Protein AF-A0A7I8VZC9-F1 (afdb_monomer_lite)

Sequence (208 aa):
MSDKAELSRAGTMVATAKEGKAFLEKNLTEWKKPYLMDDKKVGKKAKMAKQGTMKATAKEGNALLDSAGRPDEDAHTRGQQKKIEDIKGEKKGTKKKGAPKKMSSMAKTAAEAKALVGKDLDLSGGRQLRKRPPAPEKAEAPPKKAKAKAPAKKAELKKEGTMQKTAKEGKEFLKRGRKPKAGKNKGKAAAKKNEKEKDDEEEKDETS

Secondary structure (DSSP, 8-state):
--------TTHHHHHHHHHHHHHHHHHHHHHTSSSSS--S---------TTSHHHHHHHHHHHHHHHH-PPPTT-SSHHHHHHHHHHHHHHHH-S---S-----HHHHHHHHHHHHH-TT--TTGGG----PPPPP----PPP------------------HHHHHHHHHHHHHHHHT------------------------------

Foldseek 3Di:
DDDDDDPPPPPPVVVVVVVVVVVCVVVVVVVPPDPPPDPPPPPPPPPPPPVPDVVVVVVVVVVVCVVVPPQDPPDPDPVVSVVVVVVVVVVVPDDCPDDPPPQPPVNVVVVVVCVVPDPPPPPPVVPPPPPPPPDDDDDDDDDDDDDDDDPPPPPPPPPPPPVNVVVVVVVVVVVVVPPPPPDDDPDDDDDDDDDDDDDDDDDDDDDD

Radius of gyration: 45.41 Å; chains: 1; bounding box: 130×96×103 Å

pLDDT: mean 70.58, std 15.09, range [45.41, 96.19]

Organism: NCBI:txid2664684

Structure (mmCIF, N/CA/C/O backbone):
data_AF-A0A7I8VZC9-F1
#
_entry.id   AF-A0A7I8VZC9-F1
#
loop_
_atom_site.group_PDB
_atom_site.id
_atom_site.type_symbol
_atom_site.label_atom_id
_atom_site.label_alt_id
_atom_site.label_comp_id
_atom_site.label_asym_id
_atom_site.label_entity_id
_atom_site.label_seq_id
_atom_site.pdbx_PDB_ins_code
_atom_site.Cartn_x
_atom_site.Cartn_y
_atom_site.Cartn_z
_atom_site.occupancy
_atom_site.B_iso_or_equiv
_atom_site.auth_seq_id
_atom_site.auth_comp_id
_atom_site.auth_asym_id
_atom_site.auth_atom_id
_atom_site.pdbx_PDB_model_num
ATOM 1 N N . MET A 1 1 ? 66.058 49.708 -13.647 1.00 47.91 1 MET A N 1
ATOM 2 C CA . MET A 1 1 ? 66.621 48.378 -13.960 1.00 47.91 1 MET A CA 1
ATOM 3 C C . MET A 1 1 ? 65.726 47.324 -13.322 1.00 47.91 1 MET A C 1
ATOM 5 O O . MET A 1 1 ? 65.963 46.925 -12.187 1.00 47.91 1 MET A O 1
ATOM 9 N N . SER A 1 2 ? 64.635 46.956 -13.995 1.00 48.34 2 SER A N 1
ATOM 10 C CA . SER A 1 2 ? 63.773 45.836 -13.588 1.00 48.34 2 SER A CA 1
ATOM 11 C C . SER A 1 2 ? 63.049 45.314 -14.828 1.00 48.34 2 SER A C 1
ATOM 13 O O . SER A 1 2 ? 61.893 45.656 -15.069 1.00 48.34 2 SER A O 1
ATOM 15 N N . ASP A 1 3 ? 63.753 44.530 -15.642 1.00 59.00 3 ASP A N 1
ATOM 16 C CA . ASP A 1 3 ? 63.156 43.861 -16.795 1.00 59.00 3 ASP A CA 1
ATOM 17 C C . ASP A 1 3 ? 62.264 42.724 -16.297 1.00 59.00 3 ASP A C 1
ATOM 19 O O . ASP A 1 3 ? 62.711 41.724 -15.732 1.00 59.00 3 ASP A O 1
ATOM 23 N N . LYS A 1 4 ? 60.958 42.930 -16.443 1.00 60.12 4 LYS A N 1
ATOM 24 C CA . LYS A 1 4 ? 59.922 41.980 -16.057 1.00 60.12 4 LYS A CA 1
ATOM 25 C C . LYS A 1 4 ? 59.799 40.960 -17.187 1.00 60.12 4 LYS A C 1
ATOM 27 O O . LYS A 1 4 ? 59.262 41.273 -18.243 1.00 60.12 4 LYS A O 1
ATOM 32 N N . ALA A 1 5 ? 60.325 39.755 -16.976 1.00 67.31 5 ALA A N 1
ATOM 33 C CA . ALA A 1 5 ? 60.214 38.663 -17.935 1.00 67.31 5 ALA A CA 1
ATOM 34 C C . ALA A 1 5 ? 58.737 38.269 -18.125 1.00 67.31 5 ALA A C 1
ATOM 36 O O . ALA A 1 5 ? 58.111 37.684 -17.237 1.00 67.31 5 ALA A O 1
ATOM 37 N N . GLU A 1 6 ? 58.174 38.602 -19.286 1.00 62.22 6 GLU A N 1
ATOM 38 C CA . GLU A 1 6 ? 56.878 38.102 -19.732 1.00 62.22 6 GLU A CA 1
ATOM 39 C C . GLU A 1 6 ? 56.991 36.600 -20.019 1.00 62.22 6 GLU A C 1
ATOM 41 O O . GLU A 1 6 ? 57.451 36.163 -21.073 1.00 62.22 6 GLU A O 1
ATOM 46 N N . LEU A 1 7 ? 56.572 35.784 -19.052 1.00 59.84 7 LEU A N 1
ATOM 47 C CA . LEU A 1 7 ? 56.407 34.348 -19.238 1.00 59.84 7 LEU A CA 1
ATOM 48 C C . LEU A 1 7 ? 55.227 34.120 -20.200 1.00 59.84 7 LEU A C 1
ATOM 50 O O . LEU A 1 7 ? 54.059 34.165 -19.804 1.00 59.84 7 LEU A O 1
ATOM 54 N N . SER A 1 8 ? 55.526 33.899 -21.479 1.00 61.25 8 SER A N 1
ATOM 55 C CA . SER A 1 8 ? 54.543 33.640 -22.532 1.00 61.25 8 SER A CA 1
ATOM 56 C C . SER A 1 8 ? 53.839 32.295 -22.303 1.00 61.25 8 SER A C 1
ATOM 58 O O . SER A 1 8 ? 54.194 31.236 -22.815 1.00 61.25 8 SER A O 1
ATOM 60 N N . ARG A 1 9 ? 52.748 32.346 -21.535 1.00 56.66 9 ARG A N 1
ATOM 61 C CA . ARG A 1 9 ? 51.849 31.223 -21.207 1.00 56.66 9 ARG A CA 1
ATOM 62 C C . ARG A 1 9 ? 51.087 30.653 -22.420 1.00 56.66 9 ARG A C 1
ATOM 64 O O . ARG A 1 9 ? 50.245 29.777 -22.256 1.00 56.66 9 ARG A O 1
ATOM 71 N N . ALA A 1 10 ? 51.370 31.148 -23.626 1.00 57.69 10 ALA A N 1
ATOM 72 C CA . ALA A 1 10 ? 50.761 30.725 -24.885 1.00 57.69 10 ALA A CA 1
ATOM 73 C C . ALA A 1 10 ? 51.389 29.445 -25.476 1.00 57.69 10 ALA A C 1
ATOM 75 O O . ALA A 1 10 ? 50.775 28.804 -26.325 1.00 57.69 10 ALA A O 1
ATOM 76 N N . GLY A 1 11 ? 52.585 29.035 -25.030 1.00 61.09 11 GLY A N 1
ATOM 77 C CA . GLY A 1 11 ? 53.287 27.879 -25.608 1.00 61.09 11 GLY A CA 1
ATOM 78 C C . GLY A 1 11 ? 52.724 26.510 -25.203 1.00 61.09 11 GLY A C 1
ATOM 79 O O . GLY A 1 11 ? 52.652 25.597 -26.025 1.00 61.09 11 GLY A O 1
ATOM 80 N N . THR A 1 12 ? 52.279 26.349 -23.955 1.00 59.38 12 THR A N 1
ATOM 81 C CA . THR A 1 12 ? 51.934 25.022 -23.409 1.00 59.38 12 THR A CA 1
ATOM 82 C C . THR A 1 12 ? 50.610 24.474 -23.937 1.00 59.38 12 THR A C 1
ATOM 84 O O . THR A 1 12 ? 50.487 23.271 -24.145 1.00 59.38 12 THR A O 1
ATOM 87 N N . MET A 1 13 ? 49.637 25.341 -24.225 1.00 70.25 13 MET A N 1
ATOM 88 C CA . MET A 1 13 ? 48.329 24.921 -24.747 1.00 70.25 13 MET A CA 1
ATOM 89 C C . MET A 1 13 ? 48.400 24.497 -26.225 1.00 70.25 13 MET A C 1
ATOM 91 O O . MET A 1 13 ? 47.668 23.615 -26.667 1.00 70.25 13 MET A O 1
ATOM 95 N N . VAL A 1 14 ? 49.318 25.093 -26.992 1.00 70.81 14 VAL A N 1
ATOM 96 C CA . VAL A 1 14 ? 49.549 24.728 -28.398 1.00 70.81 14 VAL A CA 1
ATOM 97 C C . VAL A 1 14 ? 50.298 23.395 -28.502 1.00 70.81 14 VAL A C 1
ATOM 99 O O . VAL A 1 14 ? 50.027 22.615 -29.416 1.00 70.81 14 VAL A O 1
ATOM 102 N N . ALA A 1 15 ? 51.198 23.104 -27.556 1.00 70.88 15 ALA A N 1
ATOM 103 C CA . ALA A 1 15 ? 51.900 21.823 -27.486 1.00 70.88 15 ALA A CA 1
ATOM 104 C C . ALA A 1 15 ? 50.940 20.659 -27.179 1.00 70.88 15 ALA A C 1
ATOM 106 O O . ALA A 1 15 ? 50.903 19.683 -27.928 1.00 70.88 15 ALA A O 1
ATOM 107 N N . THR A 1 16 ? 50.073 20.802 -26.170 1.00 74.19 16 THR A N 1
ATOM 108 C CA . THR A 1 16 ? 49.102 19.753 -25.802 1.00 74.19 16 THR A CA 1
ATOM 109 C C . THR A 1 16 ? 48.043 19.517 -26.879 1.00 74.19 16 THR A C 1
ATOM 111 O O . THR A 1 16 ? 47.640 18.377 -27.115 1.00 74.19 16 THR A O 1
ATOM 114 N N . ALA A 1 17 ? 47.626 20.562 -27.600 1.00 80.00 17 ALA A N 1
ATOM 115 C CA . ALA A 1 17 ? 46.692 20.418 -28.716 1.00 80.00 17 ALA A CA 1
ATOM 116 C C . ALA A 1 17 ? 47.294 19.631 -29.897 1.00 80.00 17 ALA A C 1
ATOM 118 O O . ALA A 1 17 ? 46.597 18.831 -30.527 1.00 80.00 17 ALA A O 1
ATOM 119 N N . LYS A 1 18 ? 48.586 19.828 -30.196 1.00 77.81 18 LYS A N 1
ATOM 120 C CA . LYS A 1 18 ? 49.277 19.088 -31.265 1.00 77.81 18 LYS A CA 1
ATOM 121 C C . LYS A 1 18 ? 49.482 17.618 -30.898 1.00 77.81 18 LYS A C 1
ATOM 123 O O . LYS A 1 18 ? 49.214 16.750 -31.728 1.00 77.81 18 LYS A O 1
ATOM 128 N N . GLU A 1 19 ? 49.875 17.335 -29.659 1.00 77.44 19 GLU A N 1
ATOM 129 C CA . GLU A 1 19 ? 50.039 15.960 -29.169 1.00 77.44 19 GLU A CA 1
ATOM 130 C C . GLU A 1 19 ? 48.706 15.199 -29.118 1.00 77.44 19 GLU A C 1
ATOM 132 O O . GLU A 1 19 ? 48.628 14.053 -29.566 1.00 77.44 19 GLU A O 1
ATOM 137 N N . GLY A 1 20 ? 47.623 15.851 -28.678 1.00 82.88 20 GLY A N 1
ATOM 138 C CA . GLY A 1 20 ? 46.289 15.246 -28.653 1.00 82.88 20 GLY A CA 1
ATOM 139 C C . GLY A 1 20 ? 45.771 14.864 -30.044 1.00 82.88 20 GLY A C 1
ATOM 140 O O . GLY A 1 20 ? 45.156 13.809 -30.211 1.00 82.88 20 GLY A O 1
ATOM 141 N N . LYS A 1 21 ? 46.062 15.678 -31.068 1.00 81.50 21 LYS A N 1
ATOM 142 C CA . LYS A 1 21 ? 45.641 15.400 -32.450 1.00 81.50 21 LYS A CA 1
ATOM 143 C C . LYS A 1 21 ? 46.388 14.202 -33.047 1.00 81.50 21 LYS A C 1
ATOM 145 O O . LYS A 1 21 ? 45.755 13.326 -33.632 1.00 81.50 21 LYS A O 1
ATOM 150 N N . ALA A 1 22 ? 47.699 14.112 -32.812 1.00 81.94 22 ALA A N 1
ATOM 151 C CA . ALA A 1 22 ? 48.508 12.967 -33.232 1.00 81.94 22 ALA A CA 1
ATOM 152 C C . ALA A 1 22 ? 48.088 11.664 -32.525 1.00 81.94 22 ALA A C 1
ATOM 154 O O . ALA A 1 22 ? 48.030 10.605 -33.151 1.00 81.94 22 ALA A O 1
ATOM 155 N N . PHE A 1 23 ? 47.734 11.735 -31.236 1.00 83.31 23 PHE A N 1
ATOM 156 C CA . PHE A 1 23 ? 47.218 10.586 -30.491 1.00 83.31 23 PHE A CA 1
ATOM 157 C C . PHE A 1 23 ? 45.884 10.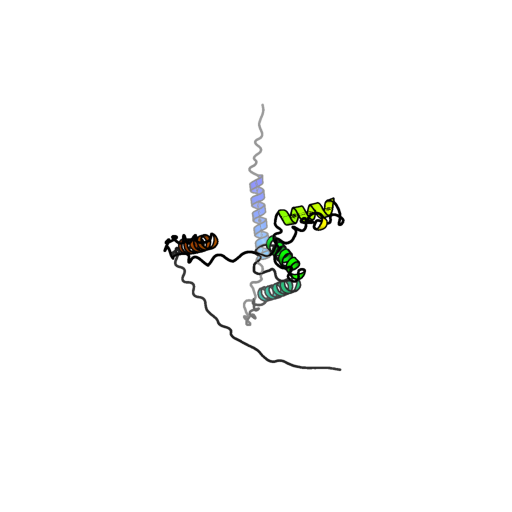083 -31.061 1.00 83.31 23 PHE A C 1
ATOM 159 O O . PHE A 1 23 ? 45.709 8.879 -31.250 1.00 83.31 23 PHE A O 1
ATOM 166 N N . LEU A 1 24 ? 44.952 10.984 -31.384 1.00 82.38 24 LEU A N 1
ATOM 167 C CA . LEU A 1 24 ? 43.666 10.606 -31.974 1.00 82.38 24 LEU A CA 1
ATOM 168 C C . LEU A 1 24 ? 43.822 10.005 -33.375 1.00 82.38 24 LEU A C 1
ATOM 170 O O . LEU A 1 24 ? 43.185 8.997 -33.658 1.00 82.38 24 LEU A O 1
ATOM 174 N N . GLU A 1 25 ? 44.684 10.559 -34.232 1.00 81.56 25 GLU A N 1
ATOM 175 C CA . GLU A 1 25 ? 44.935 10.009 -35.574 1.00 81.56 25 GLU A CA 1
ATOM 176 C C . GLU A 1 25 ? 45.583 8.617 -35.520 1.00 81.56 25 GLU A C 1
ATOM 178 O O . GLU A 1 25 ? 45.156 7.711 -36.241 1.00 81.56 25 GLU A O 1
ATOM 183 N N . LYS A 1 26 ? 46.540 8.402 -34.607 1.00 80.38 26 LYS A N 1
ATOM 184 C CA . LYS A 1 26 ? 47.174 7.092 -34.411 1.00 80.38 26 LYS A CA 1
ATOM 185 C C . LYS A 1 26 ? 46.153 6.034 -33.969 1.00 80.38 26 LYS A C 1
ATOM 187 O O . LYS A 1 26 ? 46.069 4.974 -34.585 1.00 80.38 26 LYS A O 1
ATOM 192 N N . ASN A 1 27 ? 45.300 6.358 -32.996 1.00 74.81 27 ASN A N 1
ATOM 193 C CA . ASN A 1 27 ? 44.292 5.426 -32.475 1.00 74.81 27 ASN A CA 1
ATOM 194 C C . ASN A 1 27 ? 43.084 5.231 -33.412 1.00 74.81 27 ASN A C 1
ATOM 196 O O . ASN A 1 27 ? 42.516 4.138 -33.462 1.00 74.81 27 ASN A O 1
ATOM 200 N N . LEU A 1 28 ? 42.700 6.239 -34.210 1.00 70.25 28 LEU A N 1
ATOM 201 C CA . LEU A 1 28 ? 41.607 6.092 -35.181 1.00 70.25 28 LEU A CA 1
ATOM 202 C C . LEU A 1 28 ? 41.917 5.026 -36.237 1.00 70.25 28 LEU A C 1
ATOM 204 O O . LEU A 1 28 ? 41.002 4.359 -36.722 1.00 70.25 28 LEU A O 1
ATOM 208 N N . THR A 1 29 ? 43.189 4.877 -36.615 1.00 62.16 29 THR A N 1
ATOM 209 C CA . THR A 1 29 ? 43.596 3.898 -37.634 1.00 62.16 29 THR A CA 1
ATOM 210 C C . THR A 1 29 ? 43.664 2.466 -37.109 1.00 62.16 29 THR A C 1
ATOM 212 O O . THR A 1 29 ? 43.501 1.535 -37.897 1.00 62.16 29 THR A O 1
ATOM 215 N N . GLU A 1 30 ? 43.826 2.273 -35.798 1.00 62.62 30 GLU A N 1
ATOM 216 C CA . GLU A 1 30 ? 43.762 0.950 -35.166 1.00 62.62 30 GLU A CA 1
ATOM 217 C C . GLU A 1 30 ? 42.314 0.493 -34.959 1.00 62.62 30 GLU A C 1
ATOM 219 O O . GLU A 1 30 ? 42.001 -0.671 -35.189 1.00 62.62 30 GLU A O 1
ATOM 224 N N . TRP A 1 31 ? 41.392 1.411 -34.654 1.00 59.81 31 TRP A N 1
ATOM 225 C CA . TRP A 1 31 ? 39.971 1.074 -34.480 1.00 59.81 31 TRP A CA 1
ATOM 226 C C . TRP A 1 31 ? 39.205 0.897 -35.802 1.00 59.81 31 TRP A C 1
ATOM 228 O O . TRP A 1 31 ? 38.104 0.349 -35.811 1.00 59.81 31 TRP A O 1
ATOM 238 N N . LYS A 1 32 ? 39.769 1.346 -36.933 1.00 58.12 32 LYS A N 1
ATOM 239 C CA . LYS A 1 32 ? 39.161 1.217 -38.273 1.00 58.12 32 LYS A CA 1
ATOM 240 C C . LYS A 1 32 ? 39.653 0.024 -39.102 1.00 58.12 32 LYS A C 1
ATOM 242 O O . LYS A 1 32 ? 39.244 -0.108 -40.255 1.00 58.12 32 LYS A O 1
ATOM 247 N N . LYS A 1 33 ? 40.476 -0.868 -38.550 1.00 58.84 33 LYS A N 1
ATOM 248 C CA . LYS A 1 33 ? 40.891 -2.119 -39.213 1.00 58.84 33 LYS A CA 1
ATOM 249 C C . LYS A 1 33 ? 40.135 -3.310 -38.598 1.00 58.84 33 LYS A C 1
ATOM 251 O O . LYS A 1 33 ? 39.987 -3.369 -37.387 1.00 58.84 33 LYS A O 1
ATOM 256 N N . PRO A 1 34 ? 39.703 -4.308 -39.379 1.00 56.78 34 PRO A N 1
ATOM 257 C CA . PRO A 1 34 ? 38.536 -4.321 -40.245 1.00 56.78 34 PRO A CA 1
ATOM 258 C C . PRO A 1 34 ? 37.518 -5.361 -39.739 1.00 56.78 34 PRO A C 1
ATOM 260 O O . PRO A 1 34 ? 37.687 -6.553 -39.957 1.00 56.78 34 PRO A O 1
ATOM 263 N N . TYR A 1 35 ? 36.395 -4.929 -39.166 1.00 56.09 35 TYR A N 1
ATOM 264 C CA . TYR A 1 35 ? 35.182 -5.772 -39.135 1.00 56.09 35 TYR A CA 1
ATOM 265 C C . TYR A 1 35 ? 34.329 -5.581 -40.405 1.00 56.09 35 TYR A C 1
ATOM 267 O O . TYR A 1 35 ? 33.128 -5.840 -40.412 1.00 56.09 35 TYR A O 1
ATOM 275 N N . LEU A 1 36 ? 34.952 -5.073 -41.475 1.00 58.41 36 LEU A N 1
ATOM 276 C CA . LEU A 1 36 ? 34.299 -4.617 -42.701 1.00 58.41 36 LEU A CA 1
ATOM 277 C C . LEU A 1 36 ? 35.013 -5.115 -43.967 1.00 58.41 36 LEU A C 1
ATOM 279 O O . LEU A 1 36 ? 35.120 -4.378 -44.939 1.00 58.41 36 LEU A O 1
ATOM 283 N N . MET A 1 37 ? 35.545 -6.338 -43.952 1.00 56.38 37 MET A N 1
ATOM 284 C CA . MET A 1 37 ? 36.014 -7.023 -45.163 1.00 56.38 37 MET A CA 1
ATOM 285 C C . MET A 1 37 ? 35.686 -8.514 -45.069 1.00 56.38 37 MET A C 1
ATOM 287 O O . MET A 1 37 ? 36.587 -9.319 -44.924 1.00 56.38 37 MET A O 1
ATOM 291 N N . ASP A 1 38 ? 34.393 -8.853 -45.110 1.00 55.12 38 ASP A N 1
ATOM 292 C CA . ASP A 1 38 ? 33.886 -10.185 -45.493 1.00 55.12 38 ASP A CA 1
ATOM 293 C C . ASP A 1 38 ? 32.397 -10.097 -45.907 1.00 55.12 38 ASP A C 1
ATOM 295 O O . ASP A 1 38 ? 31.530 -10.852 -45.469 1.00 55.12 38 ASP A O 1
ATOM 299 N N . ASP A 1 39 ? 32.066 -9.147 -46.791 1.00 57.53 39 ASP A N 1
ATOM 300 C CA . ASP A 1 39 ? 30.720 -8.990 -47.376 1.00 57.53 39 ASP A CA 1
ATOM 301 C C . ASP A 1 39 ? 30.564 -9.725 -48.726 1.00 57.53 39 ASP A C 1
ATOM 303 O O . ASP A 1 39 ? 29.843 -9.288 -49.623 1.00 57.53 39 ASP A O 1
ATOM 307 N N . LYS A 1 40 ? 31.214 -10.886 -48.894 1.00 55.34 40 LYS A N 1
ATOM 308 C CA . LYS A 1 40 ? 31.015 -11.766 -50.066 1.00 55.34 40 LYS A CA 1
ATOM 309 C C . LYS A 1 40 ? 30.701 -13.216 -49.695 1.00 55.34 40 LYS A C 1
ATOM 311 O O . LYS A 1 40 ? 31.173 -14.158 -50.317 1.00 55.34 40 LYS A O 1
ATOM 316 N N . LYS A 1 41 ? 29.823 -13.401 -48.712 1.00 58.56 41 LYS A N 1
ATOM 317 C CA . LYS A 1 41 ? 28.914 -14.557 -48.642 1.00 58.56 41 LYS A CA 1
ATOM 318 C C . LYS A 1 41 ? 27.772 -14.197 -47.702 1.00 58.56 41 LYS A C 1
ATOM 320 O O . LYS A 1 41 ? 27.814 -14.456 -46.504 1.00 58.56 41 LYS A O 1
ATOM 325 N N . VAL A 1 42 ? 26.729 -13.578 -48.250 1.00 57.09 42 VAL A N 1
ATOM 326 C CA . VAL A 1 42 ? 25.468 -13.342 -47.534 1.00 57.09 42 VAL A CA 1
ATOM 327 C C . VAL A 1 42 ? 24.712 -14.673 -47.438 1.00 57.09 42 VAL A C 1
ATOM 329 O O . VAL A 1 42 ? 23.627 -14.849 -47.984 1.00 57.09 42 VAL A O 1
ATOM 332 N N . GLY A 1 43 ? 25.300 -15.650 -46.740 1.00 61.97 43 GLY A N 1
ATOM 333 C CA . GLY A 1 43 ? 24.503 -16.678 -46.090 1.00 61.97 43 GLY A CA 1
ATOM 334 C C . GLY A 1 43 ? 23.537 -15.933 -45.182 1.00 61.97 43 GLY A C 1
ATOM 335 O O . GLY A 1 43 ? 23.963 -15.027 -44.467 1.00 61.97 43 GLY A O 1
ATOM 336 N N . LYS A 1 44 ? 22.237 -16.226 -45.295 1.00 64.44 44 LYS A N 1
ATOM 337 C CA . LYS A 1 44 ? 21.167 -15.621 -44.491 1.00 64.44 44 LYS A CA 1
ATOM 338 C C . LYS A 1 44 ? 21.634 -15.569 -43.034 1.00 64.44 44 LYS A C 1
ATOM 340 O O . LYS A 1 44 ? 21.567 -16.582 -42.345 1.00 64.44 44 LYS A O 1
ATOM 345 N N . LYS A 1 45 ? 22.154 -14.416 -42.585 1.00 63.75 45 LYS A N 1
ATOM 346 C CA . LYS A 1 45 ? 22.586 -14.225 -41.199 1.00 63.75 45 LYS A CA 1
ATOM 347 C C . LYS A 1 45 ? 21.345 -14.540 -40.385 1.00 63.75 45 LYS A C 1
ATOM 349 O O . LYS A 1 45 ? 20.329 -13.860 -40.560 1.00 63.75 45 LYS A O 1
ATOM 354 N N . ALA A 1 46 ? 21.390 -15.626 -39.611 1.00 65.88 46 ALA A N 1
ATOM 355 C CA . ALA A 1 46 ? 20.295 -15.999 -38.738 1.00 65.88 46 ALA A CA 1
ATOM 356 C C . ALA A 1 46 ? 19.955 -14.732 -37.960 1.00 65.88 46 ALA A C 1
ATOM 358 O O . ALA A 1 46 ? 20.815 -14.183 -37.267 1.00 65.88 46 ALA A O 1
ATOM 359 N N . LYS A 1 47 ? 18.753 -14.187 -38.178 1.00 65.06 47 LYS A N 1
ATOM 360 C CA . LYS A 1 47 ? 18.261 -13.061 -37.393 1.00 65.06 47 LYS A CA 1
ATOM 361 C C . LYS A 1 47 ? 18.217 -13.600 -35.974 1.00 65.06 47 LYS A C 1
ATOM 363 O O . LYS A 1 47 ? 17.239 -14.252 -35.625 1.00 65.06 47 LYS A O 1
ATOM 368 N N . MET A 1 48 ? 19.288 -13.402 -35.198 1.00 57.84 48 MET A N 1
ATOM 369 C CA . MET A 1 48 ? 19.278 -13.709 -33.778 1.00 57.84 48 MET A CA 1
ATOM 370 C C . MET A 1 48 ? 18.074 -12.964 -33.247 1.00 57.84 48 MET A C 1
ATOM 372 O O . MET A 1 48 ? 18.010 -11.731 -33.322 1.00 57.84 48 MET A O 1
ATOM 376 N N . ALA A 1 49 ? 17.051 -13.723 -32.869 1.00 64.31 49 ALA A N 1
ATOM 377 C CA . ALA A 1 49 ? 15.802 -13.153 -32.451 1.00 64.31 49 ALA A CA 1
ATOM 378 C C . ALA A 1 49 ? 16.127 -12.350 -31.192 1.00 64.31 49 ALA A C 1
ATOM 380 O O . ALA A 1 49 ? 16.243 -12.902 -30.103 1.00 64.31 49 ALA A O 1
ATOM 381 N N . LYS A 1 50 ? 16.233 -11.021 -31.322 1.00 63.66 50 LYS A N 1
ATOM 382 C CA . LYS A 1 50 ? 16.335 -10.068 -30.197 1.00 63.66 50 LYS A CA 1
ATOM 383 C C . LYS A 1 50 ? 15.133 -10.157 -29.234 1.00 63.66 50 LYS A C 1
ATOM 385 O O . LYS A 1 50 ? 15.022 -9.388 -28.292 1.00 63.66 50 LYS A O 1
ATOM 390 N N . GLN A 1 51 ? 14.236 -11.109 -29.478 1.00 58.16 51 GLN A N 1
ATOM 391 C CA . GLN A 1 51 ? 13.107 -11.538 -28.669 1.00 58.16 51 GLN A CA 1
ATOM 392 C C . GLN A 1 51 ? 13.503 -12.153 -27.312 1.00 58.16 51 GLN A C 1
ATOM 394 O O . GLN A 1 51 ? 12.610 -12.390 -26.508 1.00 58.16 51 GLN A O 1
ATOM 399 N N . GLY A 1 52 ? 14.779 -12.430 -27.033 1.00 67.62 52 GLY A N 1
ATOM 400 C CA . GLY A 1 52 ? 15.156 -13.194 -25.838 1.00 67.62 52 GLY A CA 1
ATOM 401 C C . GLY A 1 52 ? 15.309 -12.380 -24.555 1.00 67.62 52 GLY A C 1
ATOM 402 O O . GLY A 1 52 ? 14.674 -12.692 -23.555 1.00 67.62 52 GLY A O 1
ATOM 403 N N . THR A 1 53 ? 16.145 -11.342 -24.564 1.00 80.69 53 THR A N 1
ATOM 404 C CA . THR A 1 53 ? 16.687 -10.786 -23.310 1.00 80.69 53 THR A CA 1
ATOM 405 C C . THR A 1 53 ? 15.642 -10.047 -22.486 1.00 80.69 53 THR A C 1
ATOM 407 O O . THR A 1 53 ? 15.456 -10.369 -21.323 1.00 80.69 53 THR A O 1
ATOM 410 N N . MET A 1 54 ? 14.869 -9.140 -23.085 1.00 89.88 54 MET A N 1
ATOM 411 C CA . MET A 1 54 ? 13.838 -8.399 -22.343 1.00 89.88 54 MET A CA 1
ATOM 412 C C . MET A 1 54 ? 12.703 -9.306 -21.844 1.00 89.88 54 MET A C 1
ATOM 414 O O . MET A 1 54 ? 12.185 -9.101 -20.750 1.00 89.88 54 MET A O 1
ATOM 418 N N . LYS A 1 55 ? 12.331 -10.333 -22.623 1.00 87.56 55 LYS A N 1
ATOM 419 C CA . LYS A 1 55 ? 11.329 -11.323 -22.200 1.00 87.56 55 LYS A CA 1
ATOM 420 C C . LYS A 1 55 ? 11.860 -12.215 -21.077 1.00 87.56 55 LYS A C 1
ATOM 422 O O . LYS A 1 55 ? 11.097 -12.523 -20.169 1.00 87.56 55 LYS A O 1
ATOM 427 N N . ALA A 1 56 ? 13.133 -12.607 -21.128 1.00 87.88 56 ALA A N 1
ATOM 428 C CA . ALA A 1 56 ? 13.788 -13.357 -20.059 1.00 87.88 56 ALA A CA 1
ATOM 429 C C . ALA A 1 56 ? 13.859 -12.525 -18.771 1.00 87.88 56 ALA A C 1
ATOM 431 O O . ALA A 1 56 ? 13.348 -12.968 -17.750 1.00 87.88 56 ALA A O 1
ATOM 432 N N . THR A 1 57 ? 14.327 -11.274 -18.843 1.00 93.69 57 THR A N 1
ATOM 433 C CA . THR A 1 57 ? 14.377 -10.367 -17.684 1.00 93.69 57 THR A CA 1
ATOM 434 C C . THR A 1 57 ? 12.989 -10.089 -17.102 1.00 93.69 57 THR A C 1
ATOM 436 O O . THR A 1 57 ? 12.831 -10.033 -15.888 1.00 93.69 57 THR A O 1
ATOM 439 N N . ALA A 1 58 ? 11.953 -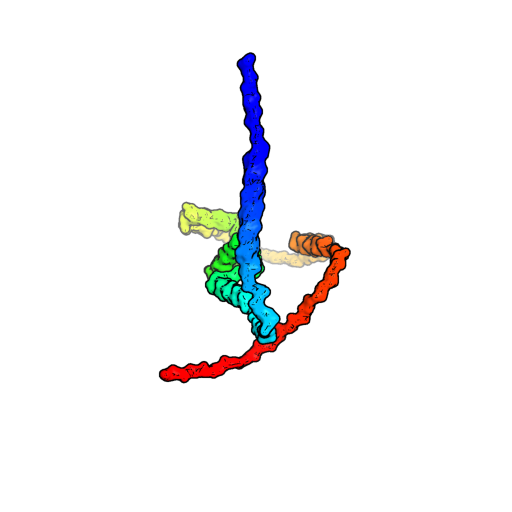9.954 -17.937 1.00 93.50 58 ALA A N 1
ATOM 440 C CA . ALA A 1 58 ? 10.583 -9.801 -17.449 1.00 93.50 58 ALA A CA 1
ATOM 441 C C . ALA A 1 58 ? 10.073 -11.066 -16.731 1.00 93.50 58 ALA A C 1
ATOM 443 O O . ALA A 1 58 ? 9.414 -10.959 -15.698 1.00 93.50 58 ALA A O 1
ATOM 444 N N . LYS A 1 59 ? 10.389 -12.262 -17.248 1.00 92.75 59 LYS A N 1
ATOM 445 C CA . LYS A 1 59 ? 10.047 -13.535 -16.591 1.00 92.75 59 LYS A CA 1
ATOM 446 C C . LYS A 1 59 ? 10.778 -13.697 -15.256 1.00 92.75 59 LYS A C 1
ATOM 448 O O . LYS A 1 59 ? 10.140 -14.040 -14.267 1.00 92.75 59 LYS A O 1
ATOM 453 N N . GLU A 1 60 ? 12.073 -13.400 -15.216 1.00 93.19 60 GLU A N 1
ATOM 454 C CA . GLU A 1 60 ? 12.886 -13.432 -13.993 1.00 93.19 60 GLU A CA 1
ATOM 455 C C . GLU A 1 60 ? 12.396 -12.409 -12.959 1.00 93.19 60 GLU A C 1
ATOM 457 O O . GLU A 1 60 ? 12.259 -12.733 -11.782 1.00 93.19 60 GLU A O 1
ATOM 462 N N . GLY A 1 61 ? 12.043 -11.198 -13.399 1.00 94.88 61 GLY A N 1
ATOM 463 C CA . GLY A 1 61 ? 11.466 -10.169 -12.535 1.00 94.88 61 GLY A CA 1
ATOM 464 C C . GLY A 1 61 ? 10.138 -10.598 -11.908 1.00 94.88 61 GLY A C 1
ATOM 465 O O . GLY A 1 61 ? 9.927 -10.385 -10.717 1.00 94.88 61 GLY A O 1
ATOM 466 N N . ASN A 1 62 ? 9.268 -11.264 -12.672 1.00 92.75 62 ASN A N 1
ATOM 467 C CA . ASN A 1 62 ? 8.021 -11.809 -12.133 1.00 92.75 62 ASN A CA 1
ATOM 468 C C . ASN A 1 62 ? 8.276 -12.933 -11.117 1.00 92.75 62 ASN A C 1
ATOM 470 O O . ASN A 1 62 ? 7.664 -12.919 -10.054 1.00 92.75 62 ASN A O 1
ATOM 474 N N . ALA A 1 63 ? 9.221 -13.843 -11.380 1.00 94.00 63 ALA A N 1
ATOM 475 C CA . ALA A 1 63 ? 9.582 -14.905 -10.435 1.00 94.00 63 ALA A CA 1
ATOM 476 C C . ALA A 1 63 ? 10.155 -14.352 -9.112 1.00 94.00 63 ALA A C 1
ATOM 478 O O . ALA A 1 63 ? 9.874 -14.869 -8.027 1.00 94.00 63 ALA A O 1
ATOM 479 N N . LEU A 1 64 ? 10.921 -13.259 -9.179 1.00 93.50 64 LEU A N 1
ATOM 480 C CA . LEU A 1 64 ? 11.406 -12.547 -7.994 1.00 93.50 64 LEU A CA 1
ATOM 481 C C . LEU A 1 64 ? 10.268 -11.884 -7.206 1.00 93.50 64 LEU A C 1
ATOM 483 O O . LEU A 1 64 ? 10.270 -11.928 -5.979 1.00 93.50 64 LEU A O 1
ATOM 487 N N . LEU A 1 65 ? 9.277 -11.301 -7.885 1.00 91.88 65 LEU A N 1
ATOM 488 C CA . LEU A 1 65 ? 8.109 -10.708 -7.223 1.00 91.88 65 LEU A CA 1
ATOM 489 C C . LEU A 1 65 ? 7.183 -11.768 -6.615 1.00 91.88 65 LEU A C 1
ATOM 491 O O . LEU A 1 65 ? 6.596 -11.529 -5.562 1.00 91.88 65 LEU A O 1
ATOM 495 N N . ASP A 1 66 ? 7.068 -12.936 -7.244 1.00 90.75 66 ASP A N 1
ATOM 496 C CA . ASP A 1 66 ? 6.265 -14.047 -6.729 1.00 90.75 66 ASP A 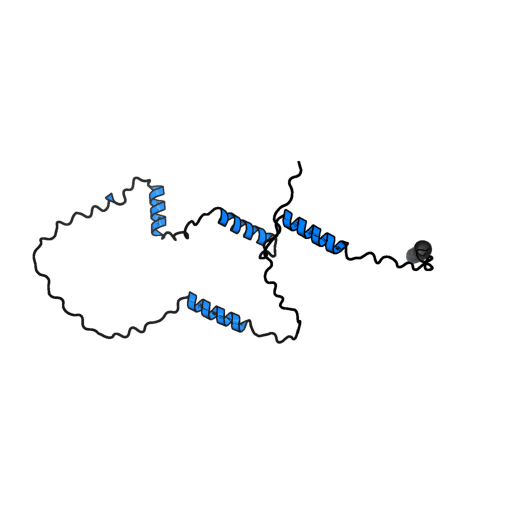CA 1
ATOM 497 C C . ASP A 1 66 ? 6.904 -14.677 -5.481 1.00 90.75 66 ASP A C 1
ATOM 499 O O . ASP A 1 66 ? 6.195 -14.989 -4.526 1.00 90.75 66 ASP A O 1
ATOM 503 N N . SER A 1 67 ? 8.238 -14.791 -5.439 1.00 91.81 67 SER A N 1
ATOM 504 C CA . SER A 1 67 ? 8.960 -15.311 -4.265 1.00 91.81 67 SER A CA 1
ATOM 505 C C . SER A 1 67 ? 9.036 -14.315 -3.102 1.00 91.81 67 SER A C 1
ATOM 507 O O . SER A 1 67 ? 8.87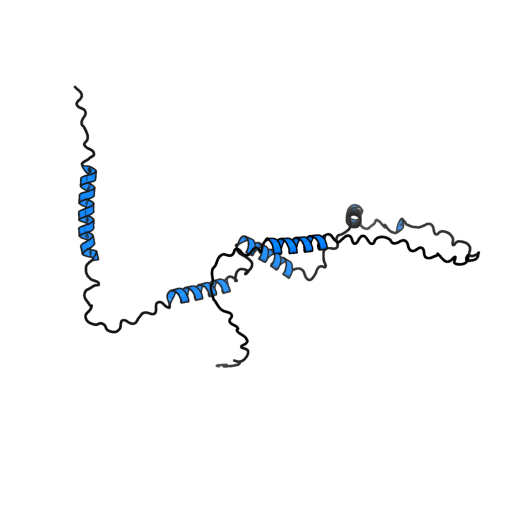5 -14.712 -1.950 1.00 91.81 67 SER A O 1
ATOM 509 N N . ALA A 1 68 ? 9.237 -13.022 -3.379 1.00 89.75 68 ALA A N 1
ATOM 510 C CA . ALA A 1 68 ? 9.273 -11.978 -2.350 1.00 89.75 68 ALA A CA 1
ATOM 511 C C . ALA A 1 68 ? 7.878 -11.556 -1.846 1.00 89.75 68 ALA A C 1
ATOM 513 O O . ALA A 1 68 ? 7.775 -10.867 -0.829 1.00 89.75 68 ALA A O 1
ATOM 514 N N . GLY A 1 69 ? 6.815 -11.962 -2.544 1.00 90.31 69 GLY A N 1
ATOM 515 C CA . GLY A 1 69 ? 5.459 -11.475 -2.332 1.00 90.31 69 GLY A CA 1
ATOM 516 C C . GLY A 1 69 ? 5.207 -10.190 -3.117 1.00 90.31 69 GLY A C 1
ATOM 517 O O . GLY A 1 69 ? 5.904 -9.183 -2.962 1.00 90.31 69 GLY A O 1
ATOM 518 N N . ARG A 1 70 ? 4.178 -10.214 -3.970 1.00 90.62 70 ARG A N 1
ATOM 519 C CA . ARG A 1 70 ? 3.795 -9.042 -4.758 1.00 90.62 70 ARG A CA 1
ATOM 520 C C . ARG A 1 70 ? 3.348 -7.908 -3.826 1.00 90.62 70 ARG A C 1
ATOM 522 O O . ARG A 1 70 ? 2.554 -8.165 -2.914 1.00 90.62 70 ARG A O 1
ATOM 529 N N . PRO A 1 71 ? 3.811 -6.665 -4.058 1.00 91.38 71 PRO A N 1
ATOM 530 C CA . PRO A 1 71 ? 3.245 -5.495 -3.403 1.00 91.38 71 PRO A CA 1
ATOM 531 C C . PRO A 1 71 ? 1.732 -5.441 -3.614 1.00 91.38 71 PRO A C 1
ATOM 533 O O . PRO A 1 71 ? 1.220 -5.926 -4.623 1.00 91.38 71 PRO A O 1
ATOM 536 N N . ASP A 1 72 ? 1.025 -4.840 -2.665 1.00 92.00 72 ASP A N 1
ATOM 537 C CA . ASP A 1 72 ? -0.402 -4.594 -2.805 1.00 92.00 72 ASP A CA 1
ATOM 538 C C . ASP A 1 72 ? -0.656 -3.660 -3.997 1.00 92.00 72 ASP A C 1
ATOM 540 O O . ASP A 1 72 ? 0.069 -2.680 -4.180 1.00 92.00 72 ASP A O 1
ATOM 544 N N . GLU A 1 73 ? -1.685 -3.945 -4.798 1.00 92.88 73 GLU A N 1
ATOM 545 C CA . GLU A 1 73 ? -2.056 -3.113 -5.951 1.00 92.88 73 GLU A CA 1
ATOM 546 C C . GLU A 1 73 ? -2.422 -1.682 -5.520 1.00 92.88 73 GLU A C 1
ATOM 548 O O . GLU A 1 73 ? -2.202 -0.730 -6.271 1.00 92.88 73 GLU A O 1
ATOM 553 N N . ASP A 1 74 ? -2.897 -1.523 -4.280 1.00 92.81 74 ASP A N 1
ATOM 554 C CA . ASP A 1 74 ? -3.236 -0.230 -3.685 1.00 92.81 74 ASP A CA 1
ATOM 555 C C . ASP A 1 74 ? -2.012 0.520 -3.107 1.00 92.81 74 ASP A C 1
ATOM 557 O O . ASP A 1 74 ? -2.117 1.685 -2.705 1.00 92.81 74 ASP A O 1
ATOM 561 N N . ALA A 1 75 ? -0.834 -0.116 -3.031 1.00 94.81 75 ALA A N 1
ATOM 562 C CA . ALA A 1 75 ? 0.375 0.486 -2.472 1.00 94.81 75 ALA A CA 1
ATOM 563 C C . ALA A 1 75 ? 1.252 1.129 -3.559 1.00 94.81 75 ALA A C 1
ATOM 565 O O . ALA A 1 75 ? 1.958 0.458 -4.305 1.00 94.81 75 ALA A O 1
ATOM 566 N N . HIS A 1 76 ? 1.325 2.462 -3.581 1.00 93.38 76 HIS A N 1
ATOM 567 C CA . HIS A 1 76 ? 2.244 3.191 -4.468 1.00 93.38 76 HIS A CA 1
ATOM 568 C C . HIS A 1 76 ? 3.645 3.386 -3.877 1.00 93.38 76 HIS A C 1
ATOM 570 O O . HIS A 1 76 ? 4.586 3.732 -4.587 1.00 93.38 76 HIS A O 1
ATOM 576 N N . THR A 1 77 ? 3.801 3.210 -2.564 1.00 95.69 77 THR A N 1
ATOM 577 C CA . THR A 1 77 ? 5.070 3.429 -1.859 1.00 95.69 77 THR A CA 1
ATOM 578 C C . THR A 1 77 ? 5.330 2.325 -0.842 1.00 95.69 77 THR A C 1
ATOM 580 O O . THR A 1 77 ? 4.403 1.784 -0.240 1.00 95.69 77 THR A O 1
ATOM 583 N N . ARG A 1 78 ? 6.609 2.056 -0.545 1.00 92.62 78 ARG A N 1
ATOM 584 C CA . ARG A 1 78 ? 7.009 1.093 0.500 1.00 92.62 78 ARG A CA 1
ATOM 585 C C . ARG A 1 78 ? 6.406 1.425 1.872 1.00 92.62 78 ARG A C 1
ATOM 587 O O . ARG A 1 78 ? 6.103 0.527 2.648 1.00 92.62 78 ARG A O 1
ATOM 594 N N . GLY A 1 79 ? 6.212 2.712 2.173 1.00 96.19 79 GLY A N 1
ATOM 595 C CA . GLY A 1 79 ? 5.553 3.153 3.406 1.00 96.19 79 GLY A CA 1
ATOM 596 C C . GLY A 1 79 ? 4.054 2.841 3.442 1.00 96.19 79 GLY A C 1
ATOM 597 O O . GLY A 1 79 ? 3.530 2.523 4.504 1.00 96.19 79 GLY A O 1
ATOM 598 N N . GLN A 1 80 ? 3.360 2.901 2.301 1.00 95.25 80 GLN A N 1
ATOM 599 C CA . GLN A 1 80 ? 1.959 2.479 2.199 1.00 95.25 80 GLN A CA 1
ATOM 600 C C . GLN A 1 80 ? 1.824 0.961 2.310 1.00 95.25 80 GLN A C 1
ATOM 602 O O . GLN A 1 80 ? 0.953 0.507 3.043 1.00 95.25 80 GLN A O 1
ATOM 607 N N . GLN A 1 81 ? 2.726 0.201 1.679 1.00 94.81 81 GLN A N 1
ATOM 608 C CA . GLN A 1 81 ? 2.762 -1.258 1.794 1.00 94.81 81 GLN A CA 1
ATOM 609 C C . GLN A 1 81 ? 2.845 -1.697 3.261 1.00 94.81 81 GLN A C 1
ATOM 611 O O . GLN A 1 81 ? 2.002 -2.464 3.711 1.00 94.81 81 GLN A O 1
ATOM 616 N N . LYS A 1 82 ? 3.777 -1.118 4.036 1.00 93.88 82 LYS A N 1
ATOM 617 C CA . LYS A 1 82 ? 3.895 -1.391 5.480 1.00 93.88 82 LYS A CA 1
ATOM 618 C C . LYS A 1 82 ? 2.594 -1.116 6.235 1.00 93.88 82 LYS A C 1
ATOM 620 O O . LYS A 1 82 ? 2.128 -1.963 6.978 1.00 93.88 82 LYS A O 1
ATOM 625 N N . LYS A 1 83 ? 1.953 0.032 5.985 1.00 94.69 83 LYS A N 1
ATOM 626 C CA . LYS A 1 83 ? 0.670 0.371 6.628 1.00 94.69 83 LYS A CA 1
ATOM 627 C C . LYS A 1 83 ? -0.437 -0.624 6.275 1.00 94.69 83 LYS A C 1
ATOM 629 O O . LYS A 1 83 ? -1.270 -0.936 7.119 1.00 94.69 83 LYS A O 1
ATOM 634 N N . ILE A 1 84 ? -0.480 -1.096 5.031 1.00 92.44 84 ILE A N 1
ATOM 635 C CA . ILE A 1 84 ? -1.472 -2.083 4.595 1.00 92.44 84 ILE A CA 1
ATOM 636 C C . ILE A 1 84 ? -1.181 -3.447 5.226 1.00 92.44 84 ILE A C 1
ATOM 638 O O . ILE A 1 84 ? -2.118 -4.114 5.666 1.00 92.44 84 ILE A O 1
ATOM 642 N N . GLU A 1 85 ? 0.087 -3.843 5.316 1.00 92.19 85 GLU A N 1
ATOM 643 C CA . GLU A 1 85 ? 0.528 -5.055 6.011 1.00 92.19 85 GLU A CA 1
ATOM 644 C C . GLU A 1 85 ? 0.179 -5.011 7.500 1.00 92.19 85 GLU A C 1
ATOM 646 O O . GLU A 1 85 ? -0.403 -5.975 7.991 1.00 92.19 85 GLU A O 1
ATOM 651 N N . ASP A 1 86 ? 0.406 -3.885 8.182 1.00 92.38 86 ASP A N 1
ATOM 652 C CA . ASP A 1 86 ? 0.019 -3.682 9.583 1.00 92.38 86 ASP A CA 1
ATOM 653 C C . ASP A 1 86 ? -1.502 -3.854 9.754 1.00 92.38 86 ASP A C 1
ATOM 655 O O . ASP A 1 86 ? -1.969 -4.662 10.559 1.00 92.38 86 ASP A O 1
ATOM 659 N N . ILE A 1 87 ? -2.305 -3.191 8.911 1.00 88.94 87 ILE A N 1
ATOM 660 C CA . ILE A 1 87 ? -3.775 -3.291 8.949 1.00 88.94 87 ILE A CA 1
ATOM 661 C C . ILE A 1 87 ? -4.258 -4.716 8.621 1.00 88.94 87 ILE A C 1
ATOM 663 O O . ILE A 1 87 ? -5.232 -5.199 9.210 1.00 88.94 87 ILE A O 1
ATOM 667 N N . LYS A 1 88 ? -3.636 -5.404 7.655 1.00 88.50 88 LYS A N 1
ATOM 668 C CA . LYS A 1 88 ? -3.993 -6.785 7.280 1.00 88.50 88 LYS A CA 1
ATOM 669 C C . LYS A 1 88 ? -3.565 -7.787 8.355 1.00 88.50 88 LYS A C 1
ATOM 671 O O . LYS A 1 88 ? -4.322 -8.721 8.629 1.00 88.50 88 LYS A O 1
ATOM 676 N N . GLY A 1 89 ? -2.406 -7.585 8.978 1.00 84.69 89 GLY A N 1
ATOM 677 C CA . GLY A 1 89 ? -1.894 -8.378 10.093 1.00 84.69 89 GLY A CA 1
ATOM 678 C C . GLY A 1 89 ? -2.799 -8.277 11.319 1.00 84.69 89 GLY A C 1
ATOM 679 O O . GLY A 1 89 ? -3.226 -9.298 11.859 1.00 84.69 89 GLY A O 1
ATOM 680 N N . GLU A 1 90 ? -3.218 -7.062 11.681 1.00 70.69 90 GLU A N 1
ATOM 681 C CA . GLU A 1 90 ? -4.158 -6.827 12.785 1.00 70.69 90 GLU A CA 1
ATOM 682 C C . GLU A 1 90 ? -5.541 -7.465 12.541 1.00 70.69 90 GLU A C 1
ATOM 684 O O . GLU A 1 90 ? -6.173 -7.998 13.464 1.00 70.69 90 GLU A O 1
ATOM 689 N N . LYS A 1 91 ? -6.012 -7.481 11.285 1.00 62.69 91 LYS A N 1
ATOM 690 C CA . LYS A 1 91 ? -7.303 -8.089 10.912 1.00 62.69 91 LYS A CA 1
ATOM 691 C C . LYS A 1 91 ? -7.302 -9.618 10.960 1.00 62.69 91 LYS A C 1
ATOM 693 O O . LYS A 1 91 ? -8.357 -10.199 11.208 1.00 62.69 91 LYS A O 1
ATOM 698 N N . LYS A 1 92 ? -6.160 -10.287 10.761 1.00 59.41 92 LYS A N 1
ATOM 699 C CA . LYS A 1 92 ? -6.084 -11.760 10.850 1.00 59.41 92 LYS A CA 1
ATOM 700 C C . LYS A 1 92 ? -6.055 -12.276 12.298 1.00 59.41 92 LYS A C 1
ATOM 702 O O . LYS A 1 92 ? -6.457 -13.411 12.531 1.00 59.41 92 LYS A O 1
ATOM 707 N N . GLY A 1 93 ? -5.672 -11.445 13.273 1.00 55.72 93 GLY A N 1
ATOM 708 C CA . GLY A 1 93 ? -5.628 -11.818 14.696 1.00 55.72 93 GLY A CA 1
ATOM 709 C C . GLY A 1 93 ? -6.918 -11.574 15.489 1.00 55.72 93 GLY A C 1
ATOM 710 O O . GLY A 1 93 ? -7.085 -12.107 16.585 1.00 55.72 93 GLY A O 1
ATOM 711 N N . THR A 1 94 ? -7.868 -10.797 14.964 1.00 50.12 94 THR A N 1
ATOM 712 C CA . THR A 1 94 ? -9.080 -10.424 15.705 1.00 50.12 94 THR A CA 1
ATOM 713 C C . THR A 1 94 ? -10.332 -10.977 15.035 1.00 50.12 94 THR A C 1
ATOM 715 O O . THR A 1 94 ? -11.063 -10.284 14.331 1.00 50.12 94 THR A O 1
ATOM 718 N N . LYS A 1 95 ? -10.636 -12.256 15.309 1.00 56.12 95 LYS A N 1
ATOM 719 C CA . LYS A 1 95 ? -11.999 -12.802 15.172 1.00 56.12 95 LYS A CA 1
ATOM 720 C C . LYS A 1 95 ? -12.982 -11.788 15.764 1.00 56.12 95 LYS A C 1
ATOM 722 O O . LYS A 1 95 ? -12.992 -11.620 16.978 1.00 56.12 95 LYS A O 1
ATOM 727 N N . LYS A 1 96 ? -13.744 -11.097 14.905 1.00 56.06 96 LYS A N 1
ATOM 728 C CA . LYS A 1 96 ? -14.927 -10.264 15.200 1.00 56.06 96 LYS A CA 1
ATOM 729 C C . LYS A 1 96 ? -15.074 -9.879 16.683 1.00 56.06 96 LYS A C 1
ATOM 731 O O . LYS A 1 96 ? -16.032 -10.288 17.337 1.00 56.06 96 LYS A O 1
ATOM 736 N N . LYS A 1 97 ? -14.172 -9.060 17.234 1.00 59.50 97 LYS A N 1
ATOM 737 C CA . LYS A 1 97 ? -14.546 -8.290 18.423 1.00 59.50 97 LYS A CA 1
ATOM 738 C C . LYS A 1 97 ? -15.489 -7.222 17.896 1.00 59.50 97 LYS A C 1
ATOM 740 O O . LYS A 1 97 ? -15.070 -6.348 17.141 1.00 59.50 97 LYS A O 1
ATOM 745 N N . GLY A 1 98 ? -16.782 -7.398 18.176 1.00 63.47 98 GLY A N 1
ATOM 746 C CA . GLY A 1 98 ? -17.825 -6.458 17.778 1.00 63.47 98 GLY A CA 1
ATOM 747 C C . GLY A 1 98 ? -17.384 -5.029 18.071 1.00 63.47 98 GLY A C 1
ATOM 748 O O . GLY A 1 98 ? -16.650 -4.810 19.037 1.00 63.47 98 GLY A O 1
ATOM 749 N N . ALA A 1 99 ? -17.792 -4.100 17.199 1.00 68.75 99 ALA A N 1
ATOM 750 C CA . ALA A 1 99 ? -17.436 -2.686 17.257 1.00 68.75 99 ALA A CA 1
ATOM 751 C C . ALA A 1 99 ? -17.270 -2.216 18.711 1.00 68.75 99 ALA A C 1
ATOM 753 O O . ALA A 1 99 ? -18.162 -2.506 19.519 1.00 68.75 99 ALA A O 1
ATOM 754 N N . PRO A 1 100 ? -16.156 -1.541 19.059 1.00 61.12 100 PRO A N 1
ATOM 755 C CA . PRO A 1 100 ? -15.872 -1.168 20.436 1.00 61.12 100 PRO A CA 1
ATOM 756 C C . PRO A 1 100 ? -17.095 -0.441 20.978 1.00 61.12 100 PRO A C 1
ATOM 758 O O . PRO A 1 100 ? -17.456 0.634 20.490 1.00 61.12 100 PRO A O 1
ATOM 761 N N . LYS A 1 101 ? -17.788 -1.075 21.934 1.00 74.44 101 LYS A N 1
ATOM 762 C CA . LYS A 1 101 ? -18.933 -0.457 22.594 1.00 74.44 101 LYS A CA 1
ATOM 763 C C . LYS A 1 101 ? -18.381 0.827 23.185 1.00 74.44 101 LYS A C 1
ATOM 765 O O . LYS A 1 101 ? -17.525 0.771 24.066 1.00 74.44 101 LYS A O 1
ATOM 770 N N . LYS A 1 102 ? -18.801 1.971 22.638 1.00 80.12 102 LYS A N 1
ATOM 771 C CA . LYS A 1 102 ? -18.440 3.283 23.169 1.00 80.12 102 LYS A CA 1
ATOM 772 C C . LYS A 1 102 ? -18.973 3.309 24.593 1.00 80.12 102 LYS A C 1
ATOM 774 O O . LYS A 1 102 ? -20.164 3.517 24.803 1.00 80.12 102 LYS A O 1
ATOM 779 N N . MET A 1 103 ? -18.112 2.989 25.552 1.00 74.62 103 MET A N 1
ATOM 780 C CA . MET A 1 103 ? -18.472 3.037 26.956 1.00 74.62 103 MET A CA 1
ATOM 781 C C . MET A 1 103 ? -18.772 4.499 27.263 1.00 74.62 103 MET A C 1
ATOM 783 O O . MET A 1 103 ? -17.944 5.374 26.986 1.00 74.62 103 MET A O 1
ATOM 787 N N . SER A 1 104 ? -19.988 4.766 27.742 1.00 86.00 104 SER A N 1
ATOM 788 C CA . SER A 1 104 ? -20.371 6.099 28.196 1.00 86.00 104 SER A CA 1
ATOM 789 C C . SER A 1 104 ? -19.392 6.562 29.278 1.00 86.00 104 SER A C 1
ATOM 791 O O . SER A 1 104 ? -18.760 5.741 29.947 1.00 86.00 104 SER A O 1
ATOM 793 N N . SER A 1 105 ? -19.252 7.873 29.463 1.00 86.50 105 SER A N 1
ATOM 794 C CA . SER A 1 105 ? -18.420 8.442 30.535 1.00 86.50 105 SER A CA 1
ATOM 795 C C . SER A 1 105 ? -18.728 7.809 31.899 1.00 86.50 105 SER A C 1
ATOM 797 O O . SER A 1 105 ? -17.807 7.458 32.624 1.00 86.50 105 SER A O 1
ATOM 799 N N . MET A 1 106 ? -20.007 7.542 32.181 1.00 84.44 106 MET A N 1
ATOM 800 C CA . MET A 1 106 ? -20.466 6.835 33.385 1.00 84.44 106 MET A CA 1
ATOM 801 C C . MET A 1 106 ? -19.937 5.399 33.513 1.00 84.44 106 MET A C 1
ATOM 803 O O . MET A 1 106 ? -19.644 4.940 34.611 1.00 84.44 106 MET A O 1
ATOM 807 N N . ALA A 1 107 ? -19.822 4.665 32.405 1.00 85.19 107 ALA A N 1
ATOM 808 C CA . ALA A 1 107 ? -19.285 3.307 32.434 1.00 85.19 107 ALA A CA 1
ATOM 809 C C . ALA A 1 107 ? -17.770 3.303 32.699 1.00 85.19 107 ALA A C 1
ATOM 811 O O . ALA A 1 107 ? -17.269 2.390 33.352 1.00 85.19 107 ALA A O 1
ATOM 812 N N . LYS A 1 108 ? -17.048 4.334 32.236 1.00 89.88 108 LYS A N 1
ATOM 813 C CA . LYS A 1 108 ? -15.616 4.504 32.528 1.00 89.88 108 LYS A CA 1
ATOM 814 C C . LYS A 1 108 ? -15.378 4.836 33.998 1.00 89.88 108 LYS A C 1
ATOM 816 O O . LYS A 1 108 ? -14.589 4.152 34.637 1.00 89.88 108 LYS A O 1
ATOM 821 N N . THR A 1 109 ? -16.123 5.793 34.553 1.00 88.50 109 THR A N 1
ATOM 822 C CA . THR A 1 109 ? -15.998 6.148 35.974 1.00 88.50 109 THR A CA 1
ATOM 823 C C . THR A 1 109 ? -16.378 4.989 36.892 1.00 88.50 109 THR A C 1
ATOM 825 O O . THR A 1 109 ? -15.716 4.770 37.899 1.00 88.50 109 THR A O 1
ATOM 828 N N . ALA A 1 110 ? -17.384 4.184 36.533 1.00 85.06 110 ALA A N 1
ATOM 829 C CA . ALA A 1 110 ? -17.719 2.975 37.287 1.00 85.06 110 ALA A CA 1
ATOM 830 C C . ALA A 1 110 ? -16.599 1.917 37.243 1.00 85.06 110 ALA A C 1
ATOM 832 O O . ALA A 1 110 ? -16.337 1.256 38.247 1.00 85.06 110 ALA A O 1
ATOM 833 N N . ALA A 1 111 ? -15.927 1.755 36.097 1.00 85.56 111 ALA A N 1
ATOM 834 C CA . ALA A 1 111 ? -14.795 0.840 35.969 1.00 85.56 111 ALA A CA 1
ATOM 835 C C . ALA A 1 111 ? -13.576 1.316 36.778 1.00 85.56 111 ALA A C 1
ATOM 837 O O . ALA A 1 111 ? -12.953 0.507 37.462 1.00 85.56 111 ALA A O 1
ATOM 838 N N . GLU A 1 112 ? -13.278 2.617 36.754 1.00 87.38 112 GLU A N 1
ATOM 839 C CA . GLU A 1 112 ? -12.207 3.233 37.551 1.00 87.38 112 GLU A CA 1
ATOM 840 C C . GLU A 1 112 ? -12.494 3.144 39.055 1.00 87.38 112 GLU A C 1
ATOM 842 O O . GLU A 1 112 ? -11.629 2.730 39.823 1.00 87.38 112 GLU A O 1
ATOM 847 N N . ALA A 1 113 ? -13.729 3.427 39.480 1.00 85.81 113 ALA A N 1
ATOM 848 C CA . ALA A 1 113 ? -14.139 3.290 40.876 1.00 85.81 113 ALA A CA 1
ATOM 849 C C . ALA A 1 113 ? -14.004 1.842 41.375 1.00 85.81 113 ALA A C 1
ATOM 851 O O . ALA A 1 113 ? -13.511 1.605 42.476 1.00 85.81 113 ALA A O 1
ATOM 852 N N . LYS A 1 114 ? -14.379 0.859 40.546 1.00 85.00 114 LYS A N 1
ATOM 853 C CA . LYS A 1 114 ? -14.220 -0.565 40.872 1.00 85.00 114 LYS A CA 1
ATOM 854 C C . LYS A 1 114 ? -12.751 -0.996 40.944 1.00 85.00 114 LYS A C 1
ATOM 856 O O . LYS A 1 114 ? -12.425 -1.895 41.714 1.00 85.00 114 LYS A O 1
ATOM 861 N N . ALA A 1 115 ? -11.876 -0.378 40.151 1.00 86.69 115 ALA A N 1
ATOM 862 C CA . ALA A 1 115 ? -10.439 -0.637 40.196 1.00 86.69 115 ALA A CA 1
ATOM 863 C C . ALA A 1 115 ? -9.776 -0.023 41.441 1.00 86.69 115 ALA A C 1
ATOM 865 O O . ALA A 1 115 ? -8.905 -0.656 42.026 1.00 86.69 115 ALA A O 1
ATOM 866 N N . LEU A 1 116 ? -10.206 1.173 41.857 1.00 85.88 116 LEU A N 1
ATOM 867 C CA . LEU A 1 116 ? -9.647 1.883 43.013 1.00 85.88 116 LEU A CA 1
ATOM 868 C C . LEU A 1 116 ? -10.103 1.316 44.359 1.00 85.88 116 LEU A C 1
ATOM 870 O O . LEU A 1 116 ? -9.308 1.247 45.288 1.00 85.88 116 LEU A O 1
ATOM 874 N N . VAL A 1 117 ? -11.374 0.930 44.478 1.00 83.81 117 VAL A N 1
ATOM 875 C CA . VAL A 1 117 ? -11.964 0.532 45.769 1.00 83.81 117 VAL A CA 1
ATOM 876 C C . VAL A 1 117 ? -12.026 -0.994 45.941 1.00 83.81 117 VAL A C 1
ATOM 878 O O . VAL A 1 117 ? -12.320 -1.496 47.020 1.00 83.81 117 VAL A O 1
ATOM 881 N N . GLY A 1 118 ? -11.704 -1.758 44.895 1.00 76.31 118 GLY A N 1
ATOM 882 C CA . GLY A 1 118 ? -11.783 -3.215 44.921 1.00 76.31 118 GLY A CA 1
ATOM 883 C C . GLY A 1 118 ? -13.208 -3.745 44.726 1.00 76.31 118 GLY A C 1
ATOM 884 O O . GLY A 1 118 ? -14.178 -3.002 44.564 1.00 76.31 118 GLY A O 1
ATOM 885 N N . LYS A 1 119 ? -13.341 -5.076 44.676 1.00 72.88 119 LYS A N 1
ATOM 886 C CA . LYS A 1 119 ? -14.611 -5.765 44.370 1.00 72.88 119 LYS A CA 1
ATOM 887 C C . LYS A 1 119 ? -15.649 -5.687 45.498 1.00 72.88 119 LYS A C 1
ATOM 889 O O . LYS A 1 119 ? -16.773 -6.126 45.274 1.00 72.88 119 LYS A O 1
ATOM 894 N N . ASP A 1 120 ? -15.297 -5.096 46.636 1.00 69.69 120 ASP A N 1
ATOM 895 C CA . ASP A 1 120 ? -16.101 -5.127 47.861 1.00 69.69 120 ASP A CA 1
ATOM 896 C C . ASP A 1 120 ? -17.092 -3.958 47.982 1.00 69.69 120 ASP A C 1
ATOM 898 O O . ASP A 1 120 ? -17.884 -3.901 48.922 1.00 69.69 120 ASP A O 1
ATOM 902 N N . LEU A 1 121 ? -17.125 -3.043 47.005 1.00 64.19 121 LEU A N 1
ATOM 903 C CA . LEU A 1 121 ? -18.224 -2.085 46.883 1.00 64.19 121 LEU A CA 1
ATOM 904 C C . LEU A 1 121 ? -19.465 -2.775 46.311 1.00 64.19 121 LEU A C 1
ATOM 906 O O . LEU A 1 121 ? -19.679 -2.825 45.094 1.00 64.19 121 LEU A O 1
ATOM 910 N N . ASP A 1 122 ? -20.322 -3.258 47.206 1.00 68.62 122 ASP A N 1
ATOM 911 C CA . ASP A 1 122 ? -21.681 -3.653 46.861 1.00 68.62 122 ASP A CA 1
ATOM 912 C C . ASP A 1 122 ? -22.524 -2.408 46.523 1.00 68.62 122 ASP A C 1
ATOM 914 O O . ASP A 1 122 ? -23.257 -1.848 47.341 1.00 68.62 122 ASP A O 1
ATOM 918 N N . LEU A 1 123 ? -22.415 -1.957 45.269 1.00 67.56 123 LEU A N 1
ATOM 919 C CA . LEU A 1 123 ? -23.214 -0.864 44.702 1.00 67.56 123 LEU A CA 1
ATOM 920 C C . LEU A 1 123 ? -24.728 -1.161 44.717 1.00 67.56 123 LEU A C 1
ATOM 922 O O . LEU A 1 123 ? -25.527 -0.256 44.464 1.00 67.56 123 LEU A O 1
ATOM 926 N N . SER A 1 124 ? -25.132 -2.407 44.994 1.00 64.75 124 SER A N 1
ATOM 927 C CA . SER A 1 124 ? -26.534 -2.809 45.109 1.00 64.75 124 SER A CA 1
ATOM 928 C C . SER A 1 124 ? -27.063 -2.731 46.548 1.00 64.75 124 SER A C 1
ATOM 930 O O . SER A 1 124 ? -28.235 -2.403 46.742 1.00 64.75 124 SER A O 1
ATOM 932 N N . GLY A 1 125 ? -26.199 -2.910 47.554 1.00 62.62 125 GLY A N 1
ATOM 933 C CA . GLY A 1 125 ? -26.575 -2.922 48.972 1.00 62.62 125 GLY A CA 1
ATOM 934 C C . GLY A 1 125 ? -27.045 -1.567 49.515 1.00 62.62 125 GLY A C 1
ATOM 935 O O . GLY A 1 125 ? -27.940 -1.504 50.356 1.00 62.62 125 GLY A O 1
ATOM 936 N N . GLY A 1 126 ? -26.520 -0.458 48.980 1.00 58.84 126 GLY A N 1
ATOM 937 C CA . GLY A 1 126 ? -26.895 0.901 49.402 1.00 58.84 126 GLY A CA 1
ATOM 938 C C . GLY A 1 126 ? -28.292 1.356 48.956 1.00 58.84 126 GLY A C 1
ATOM 939 O O . GLY A 1 126 ? -28.820 2.336 49.479 1.00 58.84 126 GLY A O 1
ATOM 940 N N . ARG A 1 127 ? -28.930 0.646 48.011 1.00 57.56 127 ARG A N 1
ATOM 941 C CA . ARG A 1 127 ? -30.338 0.863 47.636 1.00 57.56 127 ARG A CA 1
ATOM 942 C C . ARG A 1 127 ? -31.236 -0.189 48.270 1.00 57.56 127 ARG A C 1
ATOM 944 O O . ARG A 1 127 ? -32.099 -0.762 47.608 1.00 57.56 127 ARG A O 1
ATOM 951 N N . GLN A 1 128 ? -31.139 -0.358 49.584 1.00 62.72 128 GLN A N 1
ATOM 952 C CA . GLN A 1 128 ? -32.332 -0.725 50.336 1.00 62.72 128 GLN A CA 1
ATOM 953 C C . GLN A 1 128 ? -33.292 0.467 50.277 1.00 62.72 128 GLN A C 1
ATOM 955 O O . GLN A 1 128 ? -33.357 1.305 51.175 1.00 62.72 128 GLN A O 1
ATOM 960 N N . LEU A 1 129 ? -34.026 0.571 49.164 1.00 60.38 129 LEU A N 1
ATOM 961 C CA . LEU A 1 129 ? -35.289 1.289 49.134 1.00 60.38 129 LEU A CA 1
ATOM 962 C C . LEU A 1 129 ? -36.052 0.770 50.346 1.00 60.38 129 LEU A C 1
ATOM 964 O O . LEU A 1 129 ? -36.420 -0.406 50.368 1.00 60.38 129 LEU A O 1
ATOM 968 N N . ARG A 1 130 ? -36.210 1.616 51.375 1.00 65.25 130 ARG A N 1
ATOM 969 C CA . ARG A 1 130 ? -37.101 1.338 52.503 1.00 65.25 130 ARG A CA 1
ATOM 970 C C . ARG A 1 130 ? -38.357 0.770 51.872 1.00 65.25 130 ARG A C 1
ATOM 972 O O . ARG A 1 130 ? -38.963 1.469 51.056 1.00 65.25 130 ARG A O 1
ATOM 979 N N . LYS A 1 131 ? -38.663 -0.505 52.141 1.00 62.25 131 LYS A N 1
ATOM 980 C CA . LYS A 1 131 ? -39.875 -1.144 51.634 1.00 62.25 131 LYS A CA 1
ATOM 981 C C . LYS A 1 131 ? -41.002 -0.217 52.062 1.00 62.25 131 LYS A C 1
ATOM 983 O O . LYS A 1 131 ? -41.314 -0.148 53.248 1.00 62.25 131 LYS A O 1
ATOM 988 N N . ARG A 1 132 ? -41.519 0.593 51.132 1.00 70.81 132 ARG A N 1
ATOM 989 C CA . ARG A 1 132 ? -42.711 1.387 51.403 1.00 70.81 132 ARG A CA 1
ATOM 990 C C . ARG A 1 132 ? -43.745 0.341 51.796 1.00 70.81 132 ARG A C 1
ATOM 992 O O . ARG A 1 132 ? -43.893 -0.621 51.035 1.00 70.81 132 ARG A O 1
ATOM 999 N N . PRO A 1 133 ? -44.385 0.458 52.969 1.00 67.81 133 PRO A N 1
ATOM 1000 C CA . PRO A 1 133 ? -45.486 -0.431 53.282 1.00 67.81 133 PRO A CA 1
ATOM 1001 C C . PRO A 1 133 ? -46.464 -0.381 52.098 1.00 67.81 133 PRO A C 1
ATOM 1003 O O . PRO A 1 133 ? -46.655 0.706 51.528 1.00 67.81 133 PRO A O 1
ATOM 1006 N N . PRO A 1 134 ? -46.987 -1.538 51.651 1.00 64.81 134 PRO A N 1
ATOM 1007 C CA . PRO A 1 134 ? -47.945 -1.571 50.558 1.00 64.81 134 PRO A CA 1
ATOM 1008 C C . PRO A 1 134 ? -49.072 -0.598 50.898 1.00 64.81 134 PRO A C 1
ATOM 1010 O O . PRO A 1 134 ? -49.598 -0.606 52.012 1.00 64.81 134 PRO A O 1
ATOM 1013 N N . ALA A 1 135 ? -49.362 0.313 49.967 1.00 65.19 135 ALA A N 1
ATOM 1014 C CA . ALA A 1 135 ? -50.467 1.242 50.132 1.00 65.19 135 ALA A CA 1
ATOM 1015 C C . ALA A 1 135 ? -51.745 0.420 50.375 1.00 65.19 135 ALA A C 1
ATOM 1017 O O . ALA A 1 135 ? -51.932 -0.578 49.675 1.00 65.19 135 ALA A O 1
ATOM 1018 N N . PRO A 1 136 ? -52.594 0.790 51.351 1.00 61.31 136 PRO A N 1
ATOM 1019 C CA . PRO A 1 136 ? -53.825 0.062 51.605 1.00 61.31 136 PRO A CA 1
ATOM 1020 C C . PRO A 1 136 ? -54.671 0.042 50.329 1.00 61.31 136 PRO A C 1
ATOM 1022 O O . PRO A 1 136 ? -55.014 1.084 49.769 1.00 61.31 136 PRO A O 1
ATOM 1025 N N . GLU A 1 137 ? -54.972 -1.165 49.859 1.00 64.50 137 GLU A N 1
ATOM 1026 C CA . GLU A 1 137 ? -55.945 -1.421 48.808 1.00 64.50 137 GLU A CA 1
ATOM 1027 C C . GLU A 1 137 ? -57.309 -0.918 49.283 1.00 64.50 137 GLU A C 1
ATOM 1029 O O . GLU A 1 137 ? -57.936 -1.557 50.124 1.00 64.50 137 GLU A O 1
ATOM 1034 N N . LYS A 1 138 ? -57.741 0.249 48.792 1.00 59.47 138 LYS A N 1
ATOM 1035 C CA . LYS A 1 138 ? -59.150 0.651 48.630 1.00 59.47 138 LYS A CA 1
ATOM 1036 C C . LYS A 1 138 ? -59.227 2.077 48.086 1.00 59.47 138 LYS A C 1
ATOM 1038 O O . LYS A 1 138 ? -58.924 3.022 48.804 1.00 59.47 138 LYS A O 1
ATOM 1043 N N . ALA A 1 139 ? -59.646 2.200 46.828 1.00 51.78 139 ALA A N 1
ATOM 1044 C CA . ALA A 1 139 ? -60.713 3.097 46.363 1.00 51.78 139 ALA A CA 1
ATOM 1045 C C . ALA A 1 139 ? -60.574 3.333 44.849 1.00 51.78 139 ALA A C 1
ATOM 1047 O O . ALA A 1 139 ? -59.652 3.994 44.385 1.00 51.78 139 ALA A O 1
ATOM 1048 N N . GLU A 1 140 ? -61.498 2.711 44.120 1.00 56.47 140 GLU A N 1
ATOM 1049 C CA . GLU A 1 140 ? -62.121 3.146 42.867 1.00 56.47 140 GLU A CA 1
ATOM 1050 C C . GLU A 1 140 ? -61.292 3.940 41.846 1.00 56.47 140 GLU A C 1
ATOM 1052 O O . GLU A 1 140 ? -60.942 5.109 41.996 1.00 56.47 140 GLU A O 1
ATOM 1057 N N . ALA A 1 141 ? -61.102 3.289 40.700 1.00 58.78 141 ALA A N 1
ATOM 1058 C CA . ALA A 1 141 ? -60.669 3.904 39.462 1.00 58.78 141 ALA A CA 1
ATOM 1059 C C . ALA A 1 141 ? -61.614 5.051 39.034 1.00 58.78 141 ALA A C 1
ATOM 1061 O O . ALA A 1 141 ? -62.800 4.801 38.809 1.00 58.78 141 ALA A O 1
ATOM 1062 N N . PRO A 1 142 ? -61.116 6.280 38.800 1.00 60.97 142 PRO A N 1
ATOM 1063 C CA . PRO A 1 142 ? -61.888 7.277 38.077 1.00 60.97 142 PRO A CA 1
ATOM 1064 C C . PRO A 1 142 ? -61.940 6.926 36.574 1.00 60.97 142 PRO A C 1
ATOM 1066 O O . PRO A 1 142 ? -60.940 6.482 35.993 1.00 60.97 142 PRO A O 1
ATOM 1069 N N . PRO A 1 143 ? -63.093 7.125 35.910 1.00 57.53 143 PRO A N 1
ATOM 1070 C CA . PRO A 1 143 ? -63.303 6.738 34.523 1.00 57.53 143 PRO A CA 1
ATOM 1071 C C . PRO A 1 143 ? -62.414 7.523 33.551 1.00 57.53 143 PRO A C 1
ATOM 1073 O O . PRO A 1 143 ? -62.186 8.729 33.674 1.00 57.53 143 PRO A O 1
ATOM 1076 N N . LYS A 1 144 ? -61.944 6.797 32.533 1.00 54.59 144 LYS A N 1
ATOM 1077 C CA . LYS A 1 144 ? -61.170 7.271 31.382 1.00 54.59 144 LYS A CA 1
ATOM 1078 C C . LYS A 1 144 ? -61.876 8.452 30.698 1.00 54.59 144 LYS A C 1
ATOM 1080 O O . LYS A 1 144 ? -62.771 8.251 29.882 1.00 54.59 144 LYS A O 1
ATOM 1085 N N . LYS A 1 145 ? -61.440 9.687 30.967 1.00 49.25 145 LYS A N 1
ATOM 1086 C CA . LYS A 1 145 ? -61.815 10.845 30.143 1.00 49.25 145 LYS A CA 1
ATOM 1087 C C . LYS A 1 145 ? -61.009 10.831 28.843 1.00 49.25 145 LYS A C 1
ATOM 1089 O O . LYS A 1 145 ? -59.782 10.933 28.842 1.00 49.25 145 LYS A O 1
ATOM 1094 N N . ALA A 1 146 ? -61.743 10.675 27.745 1.00 55.94 146 ALA A N 1
ATOM 1095 C CA . ALA A 1 146 ? -61.280 10.758 26.371 1.00 55.94 146 ALA A CA 1
ATOM 1096 C C . ALA A 1 146 ? -60.502 12.061 26.122 1.00 55.94 146 ALA A C 1
ATOM 1098 O O . ALA A 1 146 ? -61.017 13.158 26.333 1.00 55.94 146 ALA A O 1
ATOM 1099 N N . LYS A 1 147 ? -59.257 11.945 25.646 1.00 52.66 147 LYS A N 1
ATOM 1100 C CA . LYS A 1 147 ? -58.514 13.088 25.110 1.00 52.66 147 LYS A CA 1
ATOM 1101 C C . LYS A 1 147 ? -58.946 13.324 23.667 1.00 52.66 147 LYS A C 1
ATOM 1103 O O . LYS A 1 147 ? -58.690 12.507 22.786 1.00 52.66 147 LYS A O 1
ATOM 1108 N N . ALA A 1 148 ? -59.602 14.462 23.470 1.00 48.03 148 ALA A N 1
ATOM 1109 C CA . ALA A 1 148 ? -59.951 15.037 22.187 1.00 48.03 148 ALA A CA 1
ATOM 1110 C C . ALA A 1 148 ? -58.724 15.168 21.264 1.00 48.03 148 ALA A C 1
ATOM 1112 O O . ALA A 1 148 ? -57.654 15.630 21.669 1.00 48.03 148 ALA A O 1
ATOM 1113 N N . LYS A 1 149 ? -58.911 14.768 20.001 1.00 51.06 149 LYS A N 1
ATOM 1114 C CA . LYS A 1 149 ? -58.031 15.060 18.865 1.00 51.06 149 LYS A CA 1
ATOM 1115 C C . LYS A 1 149 ? -57.980 16.577 18.648 1.00 51.06 149 LYS A C 1
ATOM 1117 O O . LYS A 1 149 ? -58.959 17.158 18.196 1.00 51.06 149 LYS A O 1
ATOM 1122 N N . ALA A 1 150 ? -56.824 17.188 18.885 1.00 53.19 150 ALA A N 1
ATOM 1123 C CA . ALA A 1 150 ? -56.471 18.488 18.320 1.00 53.19 150 ALA A CA 1
ATOM 1124 C C . ALA A 1 150 ? -55.413 18.263 17.219 1.00 53.19 150 ALA A C 1
ATOM 1126 O O . ALA A 1 150 ? -54.356 17.694 17.517 1.00 53.19 150 ALA A O 1
ATOM 1127 N N . PRO A 1 151 ? -55.648 18.660 15.953 1.00 58.16 151 PRO A N 1
ATOM 1128 C CA . PRO A 1 151 ? -54.674 18.507 14.879 1.00 58.16 151 PRO A CA 1
ATOM 1129 C C . PRO A 1 151 ? -53.656 19.652 14.938 1.00 58.16 151 PRO A C 1
ATOM 1131 O O . PRO A 1 151 ? -53.671 20.575 14.127 1.00 58.16 151 PRO A O 1
ATOM 1134 N N . ALA A 1 152 ? -52.743 19.598 15.906 1.00 55.25 152 ALA A N 1
ATOM 1135 C CA . ALA A 1 152 ? -51.557 20.439 15.866 1.00 55.25 152 ALA A CA 1
ATOM 1136 C C . ALA A 1 152 ? -50.633 19.892 14.770 1.00 55.25 152 ALA A C 1
ATOM 1138 O O . ALA A 1 152 ? -49.905 18.920 14.986 1.00 55.25 152 ALA A O 1
ATOM 1139 N N . LYS A 1 153 ? -50.692 20.509 13.583 1.00 62.34 153 LYS A N 1
ATOM 1140 C CA . LYS A 1 153 ? -49.699 20.374 12.511 1.00 62.34 153 LYS A CA 1
ATOM 1141 C C . LYS A 1 153 ? -48.331 20.779 13.067 1.00 62.34 153 LYS A C 1
ATOM 1143 O O . LYS A 1 153 ? -47.887 21.911 12.902 1.00 62.34 153 LYS A O 1
ATOM 1148 N N . LYS A 1 154 ? -47.656 19.861 13.758 1.00 59.72 154 LYS A N 1
ATOM 1149 C CA . LYS A 1 154 ? -46.221 19.963 13.993 1.00 59.72 154 LYS A CA 1
ATOM 1150 C C . LYS A 1 154 ? -45.595 19.880 12.611 1.00 59.72 154 LYS A C 1
ATOM 1152 O O . LYS A 1 154 ? -45.618 18.814 12.003 1.00 59.72 154 LYS A O 1
ATOM 1157 N N . ALA A 1 155 ? -45.127 21.015 12.095 1.00 63.62 155 ALA A N 1
ATOM 1158 C CA . ALA A 1 155 ? -44.284 21.037 10.915 1.00 63.62 155 ALA A CA 1
ATOM 1159 C C . ALA A 1 155 ? -43.130 20.075 11.194 1.00 63.62 155 ALA A C 1
ATOM 1161 O O . ALA A 1 155 ? -42.296 20.315 12.070 1.00 63.62 155 ALA A O 1
ATOM 1162 N N . GLU A 1 156 ? -43.168 18.929 10.524 1.00 58.44 156 GLU A N 1
ATOM 1163 C CA . GLU A 1 156 ? -42.160 17.894 10.612 1.00 58.44 156 GLU A CA 1
ATOM 1164 C C . GLU A 1 156 ? -40.913 18.491 9.962 1.00 58.44 156 GLU A C 1
ATOM 1166 O O . GLU A 1 156 ? -40.710 18.414 8.752 1.00 58.44 156 GLU A O 1
ATOM 1171 N N . LEU A 1 157 ? -40.127 19.221 10.758 1.00 61.91 157 LEU A N 1
ATOM 1172 C CA . LEU A 1 157 ? -38.833 19.741 10.357 1.00 61.91 157 LEU A CA 1
ATOM 1173 C C . LEU A 1 157 ? -37.962 18.514 10.115 1.00 61.91 157 LEU A C 1
ATOM 1175 O O . LEU A 1 157 ? -37.292 18.028 11.029 1.00 61.91 157 LEU A O 1
ATOM 1179 N N . LYS A 1 158 ? -38.017 17.987 8.888 1.00 68.81 158 LYS A N 1
ATOM 1180 C CA . LYS A 1 158 ? -37.124 16.956 8.371 1.00 68.81 158 LYS A CA 1
ATOM 1181 C C . LYS A 1 158 ? -35.736 17.571 8.327 1.00 68.81 158 LYS A C 1
ATOM 1183 O O . LYS A 1 158 ? -35.266 18.050 7.300 1.00 68.81 158 LYS A O 1
ATOM 1188 N N . LYS A 1 159 ? -35.104 17.629 9.499 1.00 69.50 159 LYS A N 1
ATOM 1189 C CA . LYS A 1 159 ? -33.693 17.936 9.649 1.00 69.50 159 LYS A CA 1
ATOM 1190 C C . LYS A 1 159 ? -32.978 16.792 8.962 1.00 69.50 159 LYS A C 1
ATOM 1192 O O . LYS A 1 159 ? -32.812 15.722 9.541 1.00 69.50 159 LYS A O 1
ATOM 1197 N N . GLU A 1 160 ? -32.642 17.009 7.698 1.00 73.75 160 GLU A N 1
ATOM 1198 C CA . GLU A 1 160 ? -31.813 16.079 6.956 1.00 73.75 160 GLU A CA 1
ATOM 1199 C C . GLU A 1 160 ? -30.562 15.820 7.787 1.00 73.75 160 GLU A C 1
ATOM 1201 O O . GLU A 1 160 ? -29.882 16.760 8.223 1.00 73.75 160 GLU A O 1
ATOM 1206 N N . GLY A 1 161 ? -30.324 14.542 8.085 1.00 82.88 161 GLY A N 1
ATOM 1207 C CA . GLY A 1 161 ? -29.196 14.140 8.909 1.00 82.88 161 GLY A CA 1
ATOM 1208 C C . GLY A 1 161 ? -27.903 14.673 8.301 1.00 82.88 161 GLY A C 1
ATOM 1209 O O . GLY A 1 161 ? -27.791 14.819 7.084 1.00 82.88 161 GLY A O 1
ATOM 1210 N N . THR A 1 162 ? -26.898 14.943 9.127 1.00 85.94 162 THR A N 1
ATOM 1211 C CA . THR A 1 162 ? -25.577 15.410 8.667 1.00 85.94 162 THR A CA 1
ATOM 1212 C C . THR A 1 162 ? -25.005 14.542 7.543 1.00 85.94 162 THR A C 1
ATOM 1214 O O . THR A 1 162 ? -24.424 15.069 6.603 1.00 85.94 1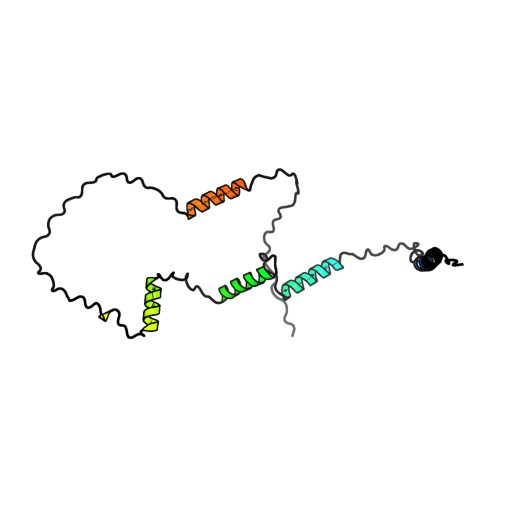62 THR A O 1
ATOM 1217 N N . MET A 1 163 ? -25.272 13.233 7.566 1.00 86.88 163 MET A N 1
ATOM 1218 C CA . MET A 1 163 ? -24.896 12.294 6.505 1.00 86.88 163 MET A CA 1
ATOM 1219 C C . MET A 1 163 ? -25.642 12.511 5.173 1.00 86.88 163 MET A C 1
ATOM 1221 O O . MET A 1 163 ? -25.082 12.296 4.103 1.00 86.88 163 MET A O 1
ATOM 1225 N N . GLN A 1 164 ? -26.904 12.946 5.209 1.00 86.19 164 GLN A N 1
ATOM 1226 C CA . GLN A 1 164 ? -27.649 13.295 3.994 1.00 86.19 164 GLN A CA 1
ATOM 1227 C C . GLN A 1 164 ? -27.116 14.593 3.380 1.00 86.19 164 GLN A C 1
ATOM 1229 O O . GLN A 1 164 ? -27.024 14.685 2.156 1.00 86.19 164 GLN A O 1
ATOM 1234 N N . LYS A 1 165 ? -26.702 15.556 4.215 1.00 88.62 165 LYS A N 1
ATOM 1235 C CA . LYS A 1 165 ? -26.061 16.798 3.757 1.00 88.62 165 LYS A CA 1
ATOM 1236 C C . LYS A 1 165 ? -24.720 16.522 3.074 1.00 88.62 165 LYS A C 1
ATOM 1238 O O . LYS A 1 165 ? -24.540 16.925 1.929 1.00 88.62 165 LYS A O 1
ATOM 1243 N N . THR A 1 166 ? -23.843 15.732 3.696 1.00 91.06 166 THR A N 1
ATOM 1244 C CA . THR A 1 166 ? -22.540 15.383 3.100 1.00 91.06 166 THR A CA 1
ATOM 1245 C C . THR A 1 166 ? -22.676 14.539 1.832 1.00 91.06 166 THR A C 1
ATOM 1247 O O . THR A 1 166 ? -21.923 14.727 0.880 1.00 91.06 166 THR A O 1
ATOM 1250 N N . ALA A 1 167 ? -23.667 13.643 1.758 1.00 91.19 167 ALA A N 1
ATOM 1251 C CA . ALA A 1 167 ? -23.934 12.879 0.540 1.00 91.19 167 ALA A CA 1
ATOM 1252 C C . ALA A 1 167 ? -24.419 13.767 -0.622 1.00 91.19 167 ALA A C 1
ATOM 1254 O O . ALA A 1 167 ? -24.059 13.521 -1.777 1.00 91.19 167 ALA A O 1
ATOM 1255 N N . LYS A 1 168 ? -25.234 14.793 -0.339 1.00 89.81 168 LYS A N 1
ATOM 1256 C CA . LYS A 1 168 ? -25.666 15.771 -1.348 1.00 89.81 168 LYS A CA 1
ATOM 1257 C C . LYS A 1 168 ? -24.494 16.632 -1.824 1.00 89.81 168 LYS A C 1
ATOM 1259 O O . LYS A 1 168 ? -24.272 16.711 -3.030 1.00 89.81 168 LYS A O 1
ATOM 1264 N N . GLU A 1 169 ? -23.692 17.161 -0.903 1.00 88.38 169 GLU A N 1
ATOM 1265 C CA . GLU A 1 169 ? -22.491 17.948 -1.222 1.00 88.38 169 GLU A CA 1
ATOM 1266 C C . GLU A 1 169 ? -21.458 17.138 -2.019 1.00 88.38 169 GLU A C 1
ATOM 1268 O O . GLU A 1 169 ? -20.927 17.620 -3.019 1.00 88.38 169 GLU A O 1
ATOM 1273 N N . GLY A 1 170 ? -21.223 15.871 -1.659 1.00 92.50 170 GLY A N 1
ATOM 1274 C CA . GLY A 1 170 ? -20.322 14.987 -2.402 1.00 92.50 170 GLY A CA 1
ATOM 1275 C C . GLY A 1 170 ? -20.776 14.760 -3.849 1.00 92.50 170 GLY A C 1
ATOM 1276 O O . GLY A 1 170 ? -19.965 14.816 -4.776 1.00 92.50 170 GLY A O 1
ATOM 1277 N N . LYS A 1 171 ? -22.086 14.577 -4.078 1.00 87.94 171 LYS A N 1
ATOM 1278 C CA . LYS A 1 171 ? -22.648 14.460 -5.437 1.00 87.94 171 LYS A CA 1
ATOM 1279 C C . LYS A 1 171 ? -22.482 15.748 -6.242 1.00 87.94 171 LYS A C 1
ATOM 1281 O O . LYS A 1 171 ? -22.201 15.676 -7.439 1.00 87.94 171 LYS A O 1
ATOM 1286 N N . GLU A 1 172 ? -22.647 16.911 -5.621 1.00 89.12 172 GLU A N 1
ATOM 1287 C CA . GLU A 1 172 ? -22.406 18.198 -6.281 1.00 89.12 172 GLU A CA 1
ATOM 1288 C C . GLU A 1 172 ? -20.925 18.413 -6.600 1.00 89.12 172 GLU A C 1
ATOM 1290 O O . GLU A 1 172 ? -20.594 18.845 -7.705 1.00 89.12 172 GLU A O 1
ATOM 1295 N N . PHE A 1 173 ? -20.024 18.029 -5.696 1.00 87.62 173 PHE A N 1
ATOM 1296 C CA . PHE A 1 173 ? -18.580 18.107 -5.908 1.00 87.62 173 PHE A CA 1
ATOM 1297 C C . PHE A 1 173 ? -18.125 17.259 -7.105 1.00 87.62 173 PHE A C 1
ATOM 1299 O O . PHE A 1 173 ? -17.415 17.750 -7.984 1.00 87.62 173 PHE A O 1
ATOM 1306 N N . LEU A 1 174 ? -18.609 16.016 -7.212 1.00 85.06 174 LEU A N 1
ATOM 1307 C CA . LEU A 1 174 ? -18.340 15.138 -8.358 1.00 85.06 174 LEU A CA 1
ATOM 1308 C C . LEU A 1 174 ? -18.877 15.702 -9.681 1.00 85.06 174 LEU A C 1
ATOM 1310 O O . LEU A 1 174 ? -18.220 15.572 -10.715 1.00 85.06 174 LEU A O 1
ATOM 1314 N N . LYS A 1 175 ? -20.044 16.356 -9.669 1.00 85.38 175 LYS A N 1
ATOM 1315 C CA . LYS A 1 175 ? -20.581 17.037 -10.859 1.00 85.38 175 LYS A CA 1
ATOM 1316 C C . LYS A 1 175 ? -19.739 18.256 -11.247 1.00 85.38 175 LYS A C 1
ATOM 1318 O O . LYS A 1 175 ? -19.535 18.494 -12.433 1.00 85.38 175 LYS A O 1
ATOM 1323 N N . ARG A 1 176 ? -19.202 18.993 -10.269 1.00 78.88 176 ARG A N 1
ATOM 1324 C CA . ARG A 1 176 ? -18.362 20.184 -10.491 1.00 78.88 176 ARG A CA 1
ATOM 1325 C C . ARG A 1 176 ? -16.959 19.834 -10.998 1.00 78.88 176 ARG A C 1
ATOM 1327 O O . ARG A 1 176 ? -16.442 20.527 -11.869 1.00 78.88 176 ARG A O 1
ATOM 1334 N N . GLY A 1 177 ? -16.376 18.741 -10.499 1.00 68.88 177 GLY A N 1
ATOM 1335 C CA . GLY A 1 177 ? -15.076 18.217 -10.938 1.00 68.88 177 GLY A CA 1
ATOM 1336 C C . GLY A 1 177 ? -15.103 17.528 -12.307 1.00 68.88 177 GLY A C 1
ATOM 1337 O O . GLY A 1 177 ? -14.065 17.388 -12.947 1.00 68.88 177 GLY A O 1
ATOM 1338 N N . ARG A 1 178 ? -16.288 17.146 -12.802 1.00 61.75 178 ARG A N 1
ATOM 1339 C CA . ARG A 1 178 ? -16.499 16.566 -14.138 1.00 61.75 178 ARG A CA 1
ATOM 1340 C C . ARG A 1 178 ? -16.835 17.610 -15.205 1.00 61.75 178 ARG A C 1
ATOM 1342 O O . ARG A 1 178 ? -17.615 17.322 -16.108 1.00 61.75 178 ARG A O 1
ATOM 1349 N N . LYS A 1 179 ? -16.234 18.805 -15.173 1.00 63.62 179 LYS A N 1
ATOM 1350 C CA . LYS A 1 179 ? -16.126 19.561 -16.429 1.00 63.62 179 LYS A CA 1
ATOM 1351 C C . LYS A 1 179 ? -15.208 18.747 -17.347 1.00 63.62 179 LYS A C 1
ATOM 1353 O O . LYS A 1 179 ? -14.034 18.597 -17.002 1.00 63.62 179 LYS A O 1
ATOM 1358 N N . PRO A 1 180 ? -15.699 18.182 -18.466 1.00 57.50 180 PRO A N 1
ATOM 1359 C CA . PRO A 1 180 ? -14.815 17.533 -19.413 1.00 57.50 180 PRO A CA 1
ATOM 1360 C C . PRO A 1 180 ? -13.840 18.607 -19.885 1.00 57.50 180 PRO A C 1
ATOM 1362 O O . PRO A 1 180 ? -14.244 19.584 -20.517 1.00 57.50 180 PRO A O 1
ATOM 1365 N N . LYS A 1 181 ? -12.551 18.460 -19.563 1.00 59.03 181 LYS A N 1
ATOM 1366 C CA . LYS A 1 181 ? -11.528 19.114 -20.370 1.00 59.03 181 LYS A CA 1
ATOM 1367 C C . LYS A 1 181 ? -11.736 18.552 -21.770 1.00 59.03 181 LYS A C 1
ATOM 1369 O O . LYS A 1 181 ? -11.398 17.401 -22.030 1.00 59.03 181 LYS A O 1
ATOM 1374 N N . ALA A 1 182 ? -12.374 19.341 -22.630 1.00 54.16 182 ALA A N 1
ATOM 1375 C CA . ALA A 1 182 ? -12.499 19.101 -24.056 1.00 54.16 182 ALA A CA 1
ATOM 1376 C C . ALA A 1 182 ? -11.099 19.208 -24.682 1.00 54.16 182 ALA A C 1
ATOM 1378 O O . ALA A 1 182 ? -10.766 20.160 -25.371 1.00 54.16 182 ALA A O 1
ATOM 1379 N N . GLY A 1 183 ? -10.242 18.245 -24.358 1.00 54.16 183 GLY A N 1
ATOM 1380 C CA . GLY A 1 183 ? -8.940 18.032 -24.952 1.00 54.16 183 GLY A CA 1
ATOM 1381 C C . GLY A 1 183 ? -9.029 16.732 -25.720 1.00 54.16 183 GLY A C 1
ATOM 1382 O O . GLY A 1 183 ? -8.963 15.656 -25.132 1.00 54.16 183 GLY A O 1
ATOM 1383 N N . LYS A 1 184 ? -9.255 16.853 -27.029 1.00 54.34 184 LYS A N 1
ATOM 1384 C CA . LYS A 1 184 ? -9.086 15.790 -28.020 1.00 54.34 184 LYS A CA 1
ATOM 1385 C C . LYS A 1 184 ? -7.878 14.924 -27.655 1.00 54.34 184 LYS A C 1
ATOM 1387 O O . LYS A 1 184 ? -6.756 15.394 -27.750 1.00 54.34 184 LYS A O 1
ATOM 1392 N N . ASN A 1 185 ? -8.117 13.664 -27.318 1.00 50.69 185 ASN A N 1
ATOM 1393 C CA . ASN A 1 185 ? -7.253 12.569 -27.731 1.00 50.69 185 ASN A CA 1
ATOM 1394 C C . ASN A 1 185 ? -8.118 11.319 -27.876 1.00 50.69 185 ASN A C 1
ATOM 1396 O O . ASN A 1 185 ? -8.413 10.595 -26.929 1.00 50.69 185 ASN A O 1
ATOM 1400 N N . LYS A 1 186 ? -8.575 11.119 -29.118 1.00 50.72 186 LYS A N 1
ATOM 1401 C CA . LYS A 1 186 ? -9.074 9.841 -29.616 1.00 50.72 186 LYS A CA 1
ATOM 1402 C C . LYS A 1 186 ? -7.909 8.850 -29.565 1.00 50.72 186 LYS A C 1
ATOM 1404 O O . LYS A 1 186 ? -7.070 8.851 -30.455 1.00 50.72 186 LYS A O 1
ATOM 1409 N N . GLY A 1 187 ? -7.885 8.006 -28.542 1.00 45.84 187 GLY A N 1
ATOM 1410 C CA . GLY A 1 187 ? -7.055 6.808 -28.480 1.00 45.84 187 GLY A CA 1
ATOM 1411 C C . GLY A 1 187 ? -7.951 5.590 -28.318 1.00 45.84 187 GLY A C 1
ATOM 1412 O O . GLY A 1 187 ? -8.350 5.253 -27.210 1.00 45.84 187 GLY A O 1
ATOM 1413 N N . LYS A 1 188 ? -8.308 4.967 -29.443 1.00 50.53 188 LYS A N 1
ATOM 1414 C CA . LYS A 1 188 ? -8.848 3.604 -29.512 1.00 50.53 188 LYS A CA 1
ATOM 1415 C C . LYS A 1 188 ? -7.899 2.638 -28.789 1.00 50.53 188 LYS A C 1
ATOM 1417 O O . LYS A 1 188 ? -6.749 2.553 -29.200 1.00 50.53 188 LYS A O 1
ATOM 1422 N N . ALA A 1 189 ?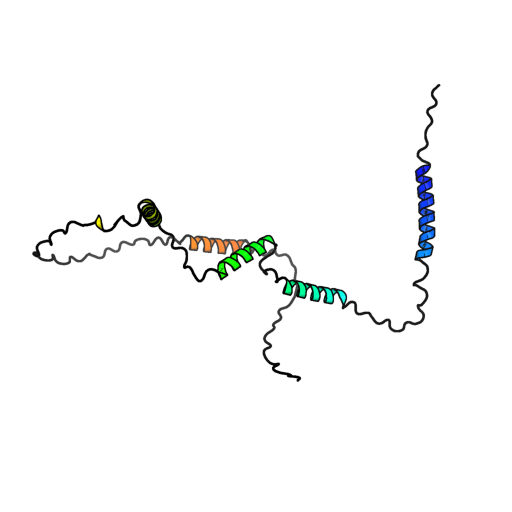 -8.403 1.861 -27.836 1.00 45.41 189 ALA A N 1
ATOM 1423 C CA . ALA A 1 189 ? -8.024 0.461 -27.583 1.00 45.41 189 ALA A CA 1
ATOM 1424 C C . ALA A 1 189 ? -8.911 -0.045 -26.432 1.00 45.41 189 ALA A C 1
ATOM 1426 O O . ALA A 1 189 ? -8.805 0.421 -25.308 1.00 45.41 189 ALA A O 1
ATOM 1427 N N . ALA A 1 190 ? -9.983 -0.773 -26.725 1.00 50.03 190 ALA A N 1
ATOM 1428 C CA . ALA A 1 190 ? -9.999 -2.211 -27.003 1.00 50.03 190 ALA A CA 1
ATOM 1429 C C . ALA A 1 190 ? -10.542 -2.949 -25.773 1.00 50.03 190 ALA A C 1
ATOM 1431 O O . ALA A 1 190 ? -9.816 -3.365 -24.877 1.00 50.03 190 ALA A O 1
ATOM 1432 N N . ALA A 1 191 ? -11.864 -3.095 -25.771 1.00 53.75 191 ALA A N 1
ATOM 1433 C CA . ALA A 1 191 ? -12.540 -4.148 -25.044 1.00 53.75 191 ALA A CA 1
ATOM 1434 C C . ALA A 1 191 ? -12.102 -5.516 -25.608 1.00 53.75 191 ALA A C 1
ATOM 1436 O O . ALA A 1 191 ? -12.287 -5.789 -26.792 1.00 53.75 191 ALA A O 1
ATOM 1437 N N . LYS A 1 192 ? -11.544 -6.364 -24.746 1.00 49.59 192 LYS A N 1
ATOM 1438 C CA . LYS A 1 192 ? -11.503 -7.834 -24.841 1.00 49.59 192 LYS A CA 1
ATOM 1439 C C . LYS A 1 192 ? -11.696 -8.304 -23.395 1.00 49.59 192 LYS A C 1
ATOM 1441 O O . LYS A 1 192 ? -10.882 -7.953 -22.553 1.00 49.59 192 LYS A O 1
ATOM 1446 N N . LYS A 1 193 ? -12.860 -8.810 -22.973 1.00 50.56 193 LYS A N 1
ATOM 1447 C CA . LYS A 1 193 ? -13.434 -10.141 -23.260 1.00 50.56 193 LYS A CA 1
ATOM 1448 C C . LYS A 1 193 ? -12.383 -11.262 -23.212 1.00 50.56 193 LYS A C 1
ATOM 1450 O O . LYS A 1 193 ? -11.619 -11.408 -24.156 1.00 50.56 193 LYS A O 1
ATOM 1455 N N . ASN A 1 194 ? -12.395 -11.980 -22.090 1.00 50.91 194 ASN A N 1
ATOM 1456 C CA . ASN A 1 194 ? -12.126 -13.410 -21.865 1.00 50.91 194 ASN A CA 1
ATOM 1457 C C . ASN A 1 194 ? -12.713 -13.640 -20.456 1.00 50.91 194 ASN A C 1
ATOM 1459 O O . ASN A 1 194 ? -12.175 -13.109 -19.492 1.00 50.91 194 ASN A O 1
ATOM 1463 N N . GLU A 1 195 ? -13.928 -14.148 -20.229 1.00 49.00 195 GLU A N 1
ATOM 1464 C CA . GLU A 1 195 ? -14.531 -15.406 -20.694 1.00 49.00 195 GLU A CA 1
ATOM 1465 C C . GLU A 1 195 ? -13.554 -16.589 -20.640 1.00 49.00 195 GLU A C 1
ATOM 1467 O O . GLU A 1 195 ? -12.784 -16.813 -21.560 1.00 49.00 195 GLU A O 1
ATOM 1472 N N . LYS A 1 196 ? -13.621 -17.290 -19.500 1.00 51.31 196 LYS A N 1
ATOM 1473 C CA . LYS A 1 196 ? -13.881 -18.731 -19.401 1.00 51.31 196 LYS A CA 1
ATOM 1474 C C . LYS A 1 196 ? -12.935 -19.647 -20.185 1.00 51.31 196 LYS A C 1
ATOM 1476 O O . LYS A 1 196 ? -13.195 -19.951 -21.339 1.00 51.31 196 LYS A O 1
ATOM 1481 N N . GLU A 1 197 ? -11.984 -20.231 -19.466 1.00 55.75 197 GLU A N 1
ATOM 1482 C CA . GLU A 1 197 ? -11.589 -21.616 -19.715 1.00 55.75 197 GLU A CA 1
ATOM 1483 C C . GLU A 1 197 ? -11.370 -22.305 -18.366 1.00 55.75 197 GLU A C 1
ATOM 1485 O O . GLU A 1 197 ? -10.713 -21.789 -17.460 1.00 55.75 197 GLU A O 1
ATOM 1490 N N . LYS A 1 198 ? -12.111 -23.394 -18.226 1.00 50.91 198 LYS A N 1
ATOM 1491 C CA . LYS A 1 198 ? -12.217 -24.329 -17.121 1.00 50.91 198 LYS A CA 1
ATOM 1492 C C . LYS A 1 198 ? -11.904 -25.680 -17.767 1.00 50.91 198 LYS A C 1
ATOM 1494 O O . LYS A 1 198 ? -12.276 -25.861 -18.926 1.00 50.91 198 LYS A O 1
ATOM 1499 N N . ASP A 1 199 ? -11.366 -26.573 -16.956 1.00 49.00 199 ASP A N 1
ATOM 1500 C CA . ASP A 1 199 ? -11.294 -28.024 -17.137 1.00 49.00 199 ASP A CA 1
ATOM 1501 C C . ASP A 1 199 ? -10.037 -28.608 -17.810 1.00 49.00 199 ASP A C 1
ATOM 1503 O O . ASP A 1 199 ? -9.534 -28.117 -18.816 1.00 49.00 199 ASP A O 1
ATOM 1507 N N . ASP A 1 200 ? -9.604 -29.687 -17.150 1.00 55.81 200 ASP A N 1
ATOM 1508 C CA . ASP A 1 200 ? -8.790 -30.818 -17.588 1.00 55.81 200 ASP A CA 1
ATOM 1509 C C . ASP A 1 200 ? -7.287 -30.632 -17.826 1.00 55.81 200 ASP A C 1
ATOM 1511 O O . ASP A 1 200 ? -6.833 -30.244 -18.894 1.00 55.81 200 ASP A O 1
ATOM 1515 N N . GLU A 1 201 ? -6.497 -31.049 -16.829 1.00 56.72 201 GLU A N 1
ATOM 1516 C CA . GLU A 1 201 ? -5.708 -32.278 -17.006 1.00 56.72 201 GLU A CA 1
ATOM 1517 C C . GLU A 1 201 ? -5.339 -32.886 -15.642 1.00 56.72 201 GLU A C 1
ATOM 1519 O O . GLU A 1 201 ? -4.483 -32.411 -14.891 1.00 56.72 201 GLU A O 1
ATOM 1524 N N . GLU A 1 202 ? -6.109 -33.922 -15.327 1.00 54.34 202 GLU A N 1
ATOM 1525 C CA . GLU A 1 202 ? -5.862 -34.988 -14.370 1.00 54.34 202 GLU A CA 1
ATOM 1526 C C . GLU A 1 202 ? -4.687 -35.860 -14.860 1.00 54.34 202 GLU A C 1
ATOM 1528 O O . GLU A 1 202 ? -4.552 -36.097 -16.056 1.00 54.34 202 GLU A O 1
ATOM 1533 N N . GLU A 1 203 ? -3.910 -36.370 -13.902 1.00 57.78 203 GLU A N 1
ATOM 1534 C CA . GLU A 1 203 ? -3.290 -37.704 -13.921 1.00 57.78 203 GLU A CA 1
ATOM 1535 C C . GLU A 1 203 ? -2.191 -38.024 -14.963 1.00 57.78 203 GLU A C 1
ATOM 1537 O O . GLU A 1 203 ? -2.420 -38.026 -16.169 1.00 57.78 203 GLU A O 1
ATOM 1542 N N . LYS A 1 204 ? -0.993 -38.349 -14.441 1.00 52.28 204 LYS A N 1
ATOM 1543 C CA . LYS A 1 204 ? 0.062 -39.276 -14.932 1.00 52.28 204 LYS A CA 1
ATOM 1544 C C . LYS A 1 204 ? 1.404 -38.856 -14.313 1.00 52.28 204 LYS A C 1
ATOM 1546 O O . LYS A 1 204 ? 1.732 -37.676 -14.303 1.00 52.28 204 LYS A O 1
ATOM 1551 N N . ASP A 1 205 ? 2.265 -39.699 -13.771 1.00 55.88 205 ASP A N 1
ATOM 1552 C CA . ASP A 1 205 ? 2.315 -41.148 -13.647 1.00 55.88 205 ASP A CA 1
ATOM 1553 C C . ASP A 1 205 ? 3.212 -41.448 -12.437 1.00 55.88 205 ASP A C 1
ATOM 1555 O O . ASP A 1 205 ? 4.223 -40.777 -12.202 1.00 55.88 205 ASP A O 1
ATOM 1559 N N . GLU A 1 206 ? 2.836 -42.477 -11.687 1.00 65.00 206 GLU A N 1
ATOM 1560 C CA . GLU A 1 206 ? 3.749 -43.251 -10.860 1.00 65.00 206 GLU A CA 1
ATOM 1561 C C . GLU A 1 206 ? 4.831 -43.861 -11.765 1.00 65.00 206 GLU A C 1
ATOM 1563 O O . GLU A 1 206 ? 4.523 -44.556 -12.732 1.00 65.00 206 GLU A O 1
ATOM 1568 N N . THR A 1 207 ? 6.107 -43.673 -11.436 1.00 62.12 207 THR A N 1
ATOM 1569 C CA . THR A 1 207 ? 7.149 -44.604 -11.880 1.00 62.12 207 THR A CA 1
ATOM 1570 C C . THR A 1 207 ? 7.951 -45.053 -10.678 1.00 62.12 207 THR A C 1
ATOM 1572 O O . THR A 1 207 ? 8.517 -44.235 -9.948 1.00 62.12 207 THR A O 1
ATOM 1575 N N . SER A 1 208 ? 7.887 -46.370 -10.510 1.00 62.62 208 SER A N 1
ATOM 1576 C CA . SER A 1 208 ? 8.580 -47.249 -9.578 1.00 62.62 208 SER A CA 1
ATOM 1577 C C . SER A 1 208 ? 10.099 -47.115 -9.588 1.00 62.62 208 SER A C 1
ATOM 1579 O O . SER A 1 208 ? 10.660 -46.701 -10.628 1.00 62.62 208 SER A O 1
#